Protein AF-A0A955UHA0-F1 (afdb_monomer_lite)

Secondary structure (DSSP, 8-state):
--PPPP-----S---SS-SPPHHHHHHHHHHHHTT--EEEEEETTT--EEEEEHHHHHHT-STT-SS-HHHHHHHHHHHHH---EEEEETTEEEEEEEEPPPPEEEEES--HHHHHHHHHHHHTT-EEEEE-S-TTT--TTTSTTSEEE-S-HHHHHHHH---TTEEEEE----HHHHHHHHHHHHHTT---

Foldseek 3Di:
DDDDDPDDDDDPDPPPPPDCPPVNVVVLVVCQVVQWKKKWKAWPVPRDIDIATPVCLVVVHGVLPPPDVQSSVQQVCCRLVVDWDWDDDPNIIMIIHIDGYAFAEEEFALDLVVLVVLVVCVVVRHQYEYEYLPVVSFDCVSRPPHHYDNDQLLVVCVVVPDASRYDYHYDNPDCSRRVSNVVSCVVYNYPD

Sequence (192 aa):
MVRRPGLRWRGADLRGAGRVKRASLEALLAARDERATCIRLVWLADGRERLVTSAEALAGTGAATDSDPRLVAAVEEAIVSGRGQLVELDGDAIFVHPFAPRPRLVIVGAVHIAQHLAVLARDLGYGVTVVDPRQGFLTKARFPGTNLDHAWPEEALARHGLDARCAVVTLSHDPKIDEPALVAALRAPCFY

Structure (mmCIF, N/CA/C/O backbone):
data_AF-A0A955UHA0-F1
#
_entry.id   AF-A0A955UHA0-F1
#
loop_
_atom_site.group_PDB
_atom_site.id
_atom_site.type_symbol
_atom_site.label_atom_id
_atom_site.label_alt_id
_atom_site.label_comp_id
_atom_site.label_asym_id
_atom_site.label_entity_id
_atom_site.label_seq_id
_atom_site.pdbx_PDB_ins_code
_atom_site.Cartn_x
_atom_site.Cartn_y
_atom_site.Cartn_z
_atom_site.occupancy
_atom_site.B_iso_or_equiv
_atom_site.auth_seq_id
_atom_site.auth_comp_id
_atom_site.auth_asym_id
_atom_site.auth_atom_id
_atom_site.pdbx_PDB_model_num
ATOM 1 N N . MET A 1 1 ? -15.388 -20.940 -15.367 1.00 39.84 1 MET A N 1
ATOM 2 C CA . MET A 1 1 ? -16.033 -19.902 -14.530 1.00 39.84 1 MET A CA 1
ATOM 3 C C . MET A 1 1 ? -16.629 -20.584 -13.301 1.00 39.84 1 MET A C 1
ATOM 5 O O . MET A 1 1 ? -17.754 -21.057 -13.350 1.00 39.84 1 MET A O 1
ATOM 9 N N . VAL A 1 2 ? -15.839 -20.758 -12.237 1.00 36.22 2 VAL A N 1
ATOM 10 C CA . VAL A 1 2 ? -16.258 -21.513 -11.041 1.00 36.22 2 VAL A CA 1
ATOM 11 C C . VAL A 1 2 ? -16.865 -20.530 -10.040 1.00 36.22 2 VAL A C 1
ATOM 13 O O . VAL A 1 2 ? -16.162 -19.678 -9.498 1.00 36.22 2 VAL A O 1
ATOM 16 N N . ARG A 1 3 ? -18.187 -20.597 -9.836 1.00 33.28 3 ARG A N 1
ATOM 17 C CA . ARG A 1 3 ? -18.880 -19.837 -8.785 1.00 33.28 3 ARG A CA 1
ATOM 18 C C . ARG A 1 3 ? -18.376 -20.316 -7.421 1.00 33.28 3 ARG A C 1
ATOM 20 O O . ARG A 1 3 ? -18.498 -21.496 -7.108 1.00 33.28 3 ARG A O 1
ATOM 27 N N . ARG A 1 4 ? -17.832 -19.405 -6.607 1.00 34.91 4 ARG A N 1
ATOM 28 C CA . ARG A 1 4 ? -17.528 -19.679 -5.193 1.00 34.91 4 ARG A CA 1
ATOM 29 C C . ARG A 1 4 ? -18.830 -20.051 -4.461 1.00 34.91 4 ARG A C 1
ATOM 31 O O . ARG A 1 4 ? -19.847 -19.400 -4.722 1.00 34.91 4 ARG A O 1
ATOM 38 N N . PRO A 1 5 ? -18.838 -21.055 -3.566 1.00 35.78 5 PRO A N 1
ATOM 39 C CA . PRO A 1 5 ? -20.028 -21.384 -2.794 1.00 35.78 5 PRO A CA 1
ATOM 40 C C . PRO A 1 5 ? -20.382 -20.186 -1.911 1.00 35.78 5 PRO A C 1
ATOM 42 O O . PRO A 1 5 ? -19.537 -19.685 -1.170 1.00 35.78 5 PRO A O 1
ATOM 45 N N . GLY A 1 6 ? -21.618 -19.700 -2.020 1.00 38.16 6 GLY A N 1
ATOM 46 C CA . GLY A 1 6 ? -22.121 -18.655 -1.136 1.00 38.16 6 GLY A CA 1
ATOM 47 C C . GLY A 1 6 ? -22.067 -19.135 0.311 1.00 38.16 6 GLY A C 1
ATOM 48 O O . GLY A 1 6 ? -22.488 -20.255 0.604 1.00 38.16 6 GLY A O 1
ATOM 49 N N . LEU A 1 7 ? -21.542 -18.290 1.197 1.00 36.72 7 LEU A N 1
ATOM 50 C CA . LEU A 1 7 ? -21.531 -18.517 2.637 1.00 36.72 7 LEU A CA 1
ATOM 51 C C . LEU A 1 7 ? -22.987 -18.730 3.098 1.00 36.72 7 LEU A C 1
ATOM 53 O O . LEU A 1 7 ? -23.770 -17.785 3.170 1.00 36.72 7 LEU A O 1
ATOM 57 N N . ARG A 1 8 ? -23.396 -19.982 3.332 1.00 38.12 8 ARG A N 1
ATOM 58 C CA . ARG A 1 8 ? -24.732 -20.306 3.852 1.00 38.12 8 ARG A CA 1
ATOM 59 C C . ARG A 1 8 ? -24.673 -20.289 5.371 1.00 38.12 8 ARG A C 1
ATOM 61 O O . ARG A 1 8 ? -24.296 -21.275 5.994 1.00 38.12 8 ARG A O 1
ATOM 68 N N . TRP A 1 9 ? -25.054 -19.155 5.943 1.00 47.78 9 TRP A N 1
ATOM 69 C CA . TRP A 1 9 ? -25.232 -18.993 7.381 1.00 47.78 9 TRP A CA 1
ATOM 70 C C . TRP A 1 9 ? -26.516 -19.712 7.824 1.00 47.78 9 TRP A C 1
ATOM 72 O O . TRP A 1 9 ? -27.582 -19.487 7.248 1.00 47.78 9 TRP A O 1
ATOM 82 N N . ARG A 1 10 ? -26.422 -20.605 8.815 1.00 41.34 10 ARG A N 1
ATOM 83 C CA . ARG A 1 10 ? -27.572 -21.275 9.443 1.00 41.34 10 ARG A CA 1
ATOM 84 C C . ARG A 1 10 ? -27.597 -20.915 10.925 1.00 41.34 10 ARG A C 1
ATOM 86 O O . ARG A 1 10 ? -26.995 -21.599 11.739 1.00 41.34 10 ARG A O 1
ATOM 93 N N . GLY A 1 11 ? -28.299 -19.839 11.246 1.00 33.91 11 GLY A N 1
ATOM 94 C CA . GLY A 1 11 ? -28.675 -19.478 12.606 1.00 33.91 11 GLY A CA 1
ATOM 95 C C . GLY A 1 11 ? -29.961 -18.671 12.537 1.00 33.91 11 GLY A C 1
ATOM 96 O O . GLY A 1 11 ? -30.028 -17.686 11.802 1.00 33.91 11 GLY A O 1
ATOM 97 N N . ALA A 1 12 ? -30.995 -19.142 13.227 1.00 40.25 12 ALA A N 1
ATOM 98 C CA . ALA A 1 12 ? -32.167 -18.336 13.512 1.00 40.25 12 ALA A CA 1
ATOM 99 C C . ALA A 1 12 ? -31.780 -17.347 14.627 1.00 40.25 12 ALA A C 1
ATOM 101 O O . ALA A 1 12 ? -31.058 -17.717 15.546 1.00 40.25 12 ALA A O 1
ATOM 102 N N . ASP A 1 13 ? -32.249 -16.106 14.514 1.00 40.28 13 ASP A N 1
ATOM 103 C CA . ASP A 1 13 ? -32.363 -15.152 15.631 1.00 40.28 13 ASP A CA 1
ATOM 104 C C . ASP A 1 13 ? -31.212 -14.163 15.900 1.00 40.28 13 ASP A C 1
ATOM 106 O O . ASP A 1 13 ? -30.943 -13.791 17.036 1.00 40.28 13 ASP A O 1
ATOM 110 N N . LEU A 1 14 ? -30.661 -13.555 14.841 1.00 45.78 14 LEU A N 1
ATOM 111 C CA . LEU A 1 14 ? -30.087 -12.197 14.924 1.00 45.78 14 LEU A CA 1
ATOM 112 C C . LEU A 1 14 ? -31.065 -11.133 14.400 1.00 45.78 14 LEU A C 1
ATOM 114 O O . LEU A 1 14 ? -30.752 -10.357 13.499 1.00 45.78 14 LEU A O 1
ATOM 118 N N . ARG A 1 15 ? -32.270 -11.057 14.978 1.00 40.44 15 ARG A N 1
ATOM 119 C CA . ARG A 1 15 ? -33.115 -9.848 14.868 1.00 40.44 15 ARG A CA 1
ATOM 120 C C . ARG A 1 15 ? -32.817 -8.854 15.997 1.00 40.44 15 ARG A C 1
ATOM 122 O O . ARG A 1 15 ? -33.727 -8.234 16.527 1.00 40.44 15 ARG A O 1
ATOM 129 N N . GLY A 1 16 ? -31.550 -8.697 16.366 1.00 39.28 16 GLY A N 1
ATOM 130 C CA . GLY A 1 16 ? -31.088 -7.594 17.207 1.00 39.28 16 GLY A CA 1
ATOM 131 C C . GLY A 1 16 ? -30.257 -6.651 16.352 1.00 39.28 16 GLY A C 1
ATOM 132 O O . GLY A 1 16 ? -29.225 -7.087 15.868 1.00 39.28 16 GLY A O 1
ATOM 133 N N . ALA A 1 17 ? -30.733 -5.422 16.112 1.00 42.88 17 ALA A N 1
ATOM 134 C CA . ALA A 1 17 ? -29.973 -4.209 15.740 1.00 42.88 17 ALA A CA 1
ATOM 135 C C . ALA A 1 17 ? -28.819 -4.293 14.693 1.00 42.88 17 ALA A C 1
ATOM 137 O O . ALA A 1 17 ? -28.065 -3.339 14.532 1.00 42.88 17 ALA A O 1
ATOM 138 N N . GLY A 1 18 ? -28.680 -5.390 13.946 1.00 44.56 18 GLY A N 1
ATOM 139 C CA . GLY A 1 18 ? -27.450 -5.799 13.259 1.00 44.56 18 GLY A CA 1
ATOM 140 C C . GLY A 1 18 ? -27.415 -5.514 11.761 1.00 44.56 18 GLY A C 1
ATOM 141 O O . GLY A 1 18 ? -26.880 -6.311 10.992 1.00 44.56 18 GLY A O 1
ATOM 142 N N . ARG A 1 19 ? -27.994 -4.397 11.311 1.00 53.25 19 ARG A N 1
ATOM 143 C CA . ARG A 1 19 ? -27.617 -3.826 10.009 1.00 53.25 19 ARG A CA 1
ATOM 144 C C . ARG A 1 19 ? -26.537 -2.793 10.269 1.00 53.25 19 ARG A C 1
ATOM 146 O O . ARG A 1 19 ? -26.755 -1.902 11.083 1.00 53.25 19 ARG A O 1
ATOM 153 N N . VAL A 1 20 ? -25.419 -2.876 9.540 1.00 59.16 20 VAL A N 1
ATOM 154 C CA . VA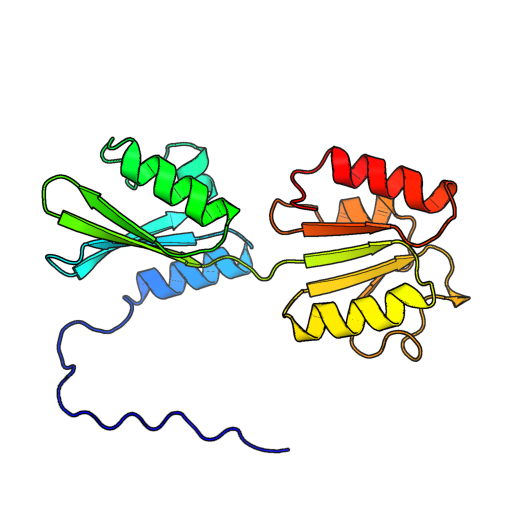L A 1 20 ? -24.520 -1.722 9.390 1.00 59.16 20 VAL A CA 1
ATOM 155 C C . VAL A 1 20 ? -25.413 -0.540 9.040 1.00 59.16 20 VAL A C 1
ATOM 157 O O . VAL A 1 20 ? -26.177 -0.614 8.068 1.00 59.16 20 VAL A O 1
ATOM 160 N N . LYS A 1 21 ? -25.406 0.494 9.888 1.00 74.38 21 LYS A N 1
ATOM 161 C CA . LYS A 1 21 ? -26.264 1.660 9.684 1.00 74.38 21 LYS A CA 1
ATOM 162 C C . LYS A 1 21 ? -25.958 2.190 8.288 1.00 74.38 21 LYS A C 1
ATOM 164 O O . LYS A 1 21 ? -24.795 2.282 7.904 1.00 74.38 21 LYS A O 1
ATOM 169 N N . ARG A 1 22 ? -26.993 2.498 7.505 1.00 78.62 22 ARG A N 1
ATOM 170 C CA . ARG A 1 22 ? -26.828 2.938 6.110 1.00 78.62 22 ARG A CA 1
ATOM 171 C C . ARG A 1 22 ? -25.820 4.089 5.998 1.00 78.62 22 ARG A C 1
ATOM 173 O O . ARG A 1 22 ? -24.933 4.016 5.160 1.00 78.62 22 ARG A O 1
ATOM 180 N N . ALA A 1 23 ? -25.908 5.054 6.913 1.00 78.69 23 ALA A N 1
ATOM 181 C CA . ALA A 1 23 ? -24.963 6.162 7.022 1.00 78.69 23 ALA A CA 1
ATOM 182 C C . ALA A 1 23 ? -23.510 5.693 7.223 1.00 78.69 23 ALA A C 1
ATOM 184 O O . ALA A 1 23 ? -22.605 6.199 6.568 1.00 78.69 23 ALA A O 1
ATOM 185 N N . SER A 1 24 ? -23.282 4.683 8.070 1.00 80.56 24 SER A N 1
ATOM 186 C CA . SER A 1 24 ? -21.948 4.121 8.294 1.00 80.56 24 SER A CA 1
ATOM 187 C C . SER A 1 24 ? -21.399 3.447 7.037 1.00 80.56 24 SER A C 1
ATOM 189 O O . SER A 1 24 ? -20.236 3.627 6.694 1.00 80.56 24 SER A O 1
ATOM 191 N N . LEU A 1 25 ? -22.231 2.693 6.314 1.00 84.75 25 LEU A N 1
ATOM 192 C CA . LEU A 1 25 ? -21.826 2.090 5.042 1.00 84.75 25 LEU A CA 1
ATOM 193 C C . LEU A 1 25 ? -21.495 3.158 3.989 1.00 84.75 25 LEU A C 1
ATOM 195 O O . LEU A 1 25 ? -20.479 3.040 3.313 1.00 84.75 25 LEU A O 1
ATOM 199 N N . GLU A 1 26 ? -22.333 4.184 3.849 1.00 86.50 26 GLU A N 1
ATOM 200 C CA . GLU A 1 26 ? -22.121 5.281 2.897 1.00 86.50 26 GLU A CA 1
ATOM 201 C C . GLU A 1 26 ? -20.814 6.032 3.192 1.00 86.50 26 GLU A C 1
ATOM 203 O O . GLU A 1 26 ? -20.020 6.244 2.278 1.00 86.50 26 GLU A O 1
ATOM 208 N N . ALA A 1 27 ? -20.524 6.320 4.464 1.00 83.56 27 ALA A N 1
ATOM 209 C CA . ALA A 1 27 ? -19.264 6.938 4.878 1.00 83.56 27 ALA A CA 1
ATOM 210 C C . ALA A 1 27 ? -18.038 6.046 4.603 1.00 83.56 27 ALA A C 1
ATOM 212 O O . ALA A 1 27 ? -17.017 6.530 4.120 1.00 83.56 27 ALA A O 1
ATOM 213 N N . LEU A 1 28 ? -18.135 4.733 4.842 1.00 86.50 28 LEU A N 1
ATOM 214 C CA . LEU A 1 28 ? -17.055 3.790 4.520 1.00 86.50 28 LEU A CA 1
ATOM 215 C C . LEU A 1 28 ? -16.800 3.682 3.011 1.00 86.50 28 LEU A C 1
ATOM 217 O O . LEU A 1 28 ? -15.656 3.525 2.587 1.00 86.50 28 LEU A O 1
ATOM 221 N N . LEU A 1 29 ? -17.856 3.752 2.196 1.00 88.56 29 LEU A N 1
ATOM 222 C CA . LEU A 1 29 ? -17.733 3.767 0.739 1.00 88.56 29 LEU A CA 1
ATOM 223 C C . LEU A 1 29 ? -17.091 5.070 0.250 1.00 88.56 29 LEU A C 1
ATOM 225 O O . LEU A 1 29 ? -16.185 4.999 -0.575 1.00 88.56 29 LEU A O 1
ATOM 229 N N . ALA A 1 30 ? -17.487 6.220 0.803 1.00 87.75 30 ALA A N 1
ATOM 230 C CA . ALA A 1 30 ? -16.866 7.509 0.497 1.00 87.75 30 ALA A CA 1
ATOM 231 C C . ALA A 1 30 ? -15.372 7.518 0.865 1.00 87.75 30 ALA A C 1
ATOM 233 O O . ALA A 1 30 ? -14.532 7.800 0.014 1.00 87.75 30 ALA A O 1
ATOM 234 N N . ALA A 1 31 ? -15.020 7.077 2.079 1.00 87.06 31 ALA A N 1
ATOM 235 C CA . ALA A 1 31 ? -13.626 6.977 2.513 1.00 87.06 31 ALA A CA 1
ATOM 236 C C . ALA A 1 31 ? -12.802 6.036 1.619 1.00 87.06 31 ALA A C 1
ATOM 238 O O . ALA A 1 31 ? -11.661 6.335 1.275 1.00 87.06 31 ALA A O 1
ATOM 239 N N . ARG A 1 32 ? -13.382 4.909 1.181 1.00 86.62 32 ARG A N 1
ATOM 240 C CA . ARG A 1 32 ? -12.733 4.005 0.220 1.00 86.62 32 ARG A CA 1
ATOM 241 C C . ARG A 1 32 ? -12.438 4.710 -1.103 1.00 86.62 32 ARG A C 1
ATOM 243 O O . ARG A 1 32 ? -11.350 4.515 -1.646 1.00 86.62 32 ARG A O 1
ATOM 250 N N . ASP A 1 33 ? -13.399 5.466 -1.624 1.00 87.31 33 ASP A N 1
ATOM 251 C CA . ASP A 1 33 ? -13.289 6.140 -2.920 1.00 87.31 33 ASP A CA 1
ATOM 252 C C . ASP A 1 33 ? -12.268 7.290 -2.863 1.00 87.31 33 ASP A C 1
ATOM 254 O O . ASP A 1 33 ? -11.482 7.461 -3.793 1.00 87.31 33 ASP A O 1
ATOM 258 N N . GLU A 1 34 ? -12.177 7.975 -1.722 1.00 87.06 34 GLU A N 1
ATOM 259 C CA . GLU A 1 34 ? -11.150 8.984 -1.417 1.00 87.06 34 GLU A CA 1
ATOM 260 C C . GLU A 1 34 ? -9.798 8.384 -0.998 1.00 87.06 34 GLU A C 1
ATOM 262 O O . GLU A 1 34 ? -8.829 9.106 -0.778 1.00 87.06 34 GLU A O 1
ATOM 267 N N . ARG A 1 35 ? -9.708 7.052 -0.884 1.00 86.62 35 ARG A N 1
ATOM 268 C CA . ARG A 1 35 ? -8.547 6.330 -0.338 1.00 86.62 35 ARG A CA 1
ATOM 269 C C . ARG A 1 35 ? -8.132 6.800 1.065 1.00 86.62 35 ARG A C 1
ATOM 271 O O . ARG A 1 35 ? -6.967 6.678 1.439 1.00 86.62 35 ARG A O 1
ATOM 278 N N . ALA A 1 36 ? -9.082 7.266 1.862 1.00 87.12 36 ALA A N 1
ATOM 279 C CA . ALA A 1 36 ? -8.891 7.556 3.271 1.00 87.12 36 ALA A CA 1
ATOM 280 C C . ALA A 1 36 ? -9.084 6.287 4.115 1.00 87.12 36 ALA A C 1
ATOM 282 O O . ALA A 1 36 ? -9.938 5.443 3.829 1.00 87.12 36 ALA A O 1
ATOM 283 N N . THR A 1 37 ? -8.300 6.147 5.184 1.00 89.75 37 THR A N 1
ATOM 284 C CA . THR A 1 37 ? -8.585 5.130 6.201 1.00 89.75 37 THR A CA 1
ATOM 285 C C . THR A 1 37 ? -9.745 5.626 7.058 1.00 89.75 37 THR A C 1
ATOM 287 O O . THR A 1 37 ? -9.731 6.761 7.526 1.00 89.75 37 THR A O 1
ATOM 290 N N . CYS A 1 38 ? -10.748 4.782 7.285 1.00 91.75 38 CYS A N 1
ATOM 291 C CA . CYS A 1 38 ? -11.852 5.075 8.191 1.00 91.75 38 CYS A CA 1
ATOM 292 C C . CYS A 1 38 ? -11.862 4.064 9.335 1.00 91.75 38 CYS A C 1
ATOM 294 O O . CYS A 1 38 ? -11.845 2.858 9.113 1.00 91.75 38 CYS A O 1
ATOM 296 N N . ILE A 1 39 ? -11.880 4.547 10.565 1.00 91.94 39 ILE A N 1
ATOM 297 C CA . ILE A 1 39 ? -11.925 3.753 11.781 1.00 91.94 39 ILE A CA 1
ATOM 298 C C . ILE A 1 39 ? -13.361 3.715 12.276 1.00 91.94 39 ILE A C 1
ATOM 300 O O . ILE A 1 39 ? -14.000 4.749 12.459 1.00 91.94 39 ILE A O 1
ATOM 304 N N . ARG A 1 40 ? -13.866 2.512 12.528 1.00 92.19 40 ARG A N 1
ATOM 305 C CA . ARG A 1 40 ? -15.136 2.305 13.213 1.00 92.19 40 ARG A CA 1
ATOM 306 C C . ARG A 1 40 ? -14.870 1.913 14.653 1.00 92.19 40 ARG A C 1
ATOM 308 O O . ARG A 1 40 ? -14.350 0.832 14.909 1.00 92.19 40 ARG A O 1
ATOM 315 N N . LEU A 1 41 ? -15.250 2.790 15.566 1.00 91.50 41 LEU A N 1
ATOM 316 C CA . LEU A 1 41 ? -15.266 2.548 17.000 1.00 91.50 41 LEU A CA 1
ATOM 317 C C . LEU A 1 41 ? -16.601 1.911 17.369 1.00 91.50 41 LEU A C 1
ATOM 319 O O . LEU A 1 41 ? -17.647 2.415 16.958 1.00 91.50 41 LEU A O 1
ATOM 323 N N . VAL A 1 42 ? -16.572 0.815 18.122 1.00 91.62 42 VAL A N 1
ATOM 324 C CA . VAL A 1 42 ? -17.771 0.111 18.593 1.00 91.62 42 VAL A CA 1
ATOM 325 C C . VAL A 1 42 ? -17.647 -0.120 20.089 1.00 91.62 42 VAL A C 1
ATOM 327 O O . VAL A 1 42 ? -16.772 -0.873 20.506 1.00 91.62 42 VAL A O 1
ATOM 330 N N . TRP A 1 43 ? -18.525 0.479 20.890 1.00 90.88 43 TRP A N 1
ATOM 331 C CA . TRP A 1 43 ? -18.589 0.166 22.314 1.00 90.88 43 TRP A CA 1
ATOM 332 C C . TRP A 1 43 ? -19.387 -1.115 22.481 1.00 90.88 43 TRP A C 1
ATOM 334 O O . TRP A 1 43 ? -20.511 -1.238 21.990 1.00 90.88 43 TRP A O 1
ATOM 344 N N . LEU A 1 44 ? -18.792 -2.091 23.151 1.00 91.38 44 LEU A N 1
ATOM 345 C CA . LEU A 1 44 ? -19.367 -3.424 23.264 1.00 91.38 44 LEU A CA 1
ATOM 346 C C . LEU A 1 44 ? -20.497 -3.494 24.298 1.00 91.38 44 LEU A C 1
ATOM 348 O O . LEU A 1 44 ? -21.325 -4.395 24.207 1.00 91.38 44 LEU A O 1
ATOM 352 N N . ALA A 1 45 ? -20.559 -2.538 25.230 1.00 89.38 45 ALA A N 1
ATOM 353 C CA . ALA A 1 45 ? -21.583 -2.482 26.272 1.00 89.38 45 ALA A CA 1
ATOM 354 C C . ALA A 1 45 ? -23.002 -2.266 25.710 1.00 89.38 45 ALA A C 1
ATOM 356 O O . ALA A 1 45 ? -23.947 -2.922 26.144 1.00 89.38 45 ALA A O 1
ATOM 357 N N . ASP A 1 46 ? -23.156 -1.369 24.732 1.00 87.69 46 ASP A N 1
ATOM 358 C CA . ASP A 1 46 ? -24.455 -0.955 24.181 1.00 87.69 46 ASP A CA 1
ATOM 359 C C . ASP A 1 46 ? -24.540 -1.050 22.645 1.00 87.69 46 ASP A C 1
ATOM 361 O O . ASP A 1 46 ? -25.595 -0.811 22.051 1.00 87.69 46 ASP A O 1
ATOM 365 N N . GLY A 1 47 ? -23.438 -1.406 21.978 1.00 85.44 47 GLY A N 1
ATOM 366 C CA . GLY A 1 47 ? -23.355 -1.493 20.524 1.00 85.44 47 GLY A CA 1
ATOM 367 C C . GLY A 1 47 ? -23.371 -0.137 19.815 1.00 85.44 47 GLY A C 1
ATOM 368 O O . GLY A 1 47 ? -23.563 -0.104 18.591 1.00 85.44 47 GLY A O 1
ATOM 369 N N . ARG A 1 48 ? -23.188 0.990 20.526 1.00 87.56 48 ARG A N 1
ATOM 370 C CA . ARG A 1 48 ? -23.038 2.297 19.868 1.00 87.56 48 ARG A CA 1
ATOM 371 C C . ARG A 1 48 ? -21.781 2.277 19.002 1.00 87.56 48 ARG A C 1
ATOM 373 O O . ARG A 1 48 ? -20.767 1.671 19.347 1.00 87.56 48 ARG A O 1
ATOM 380 N N . GLU A 1 49 ? -21.854 2.949 17.858 1.00 88.31 49 GLU A N 1
ATOM 381 C CA . GLU A 1 49 ? -20.731 3.046 16.931 1.00 88.31 49 GLU A CA 1
ATOM 382 C C . GLU A 1 49 ? -20.482 4.488 16.512 1.00 88.31 49 GLU A C 1
ATOM 384 O O . GLU A 1 49 ? -21.419 5.285 16.400 1.00 88.31 49 GLU A O 1
ATOM 389 N N . ARG A 1 50 ? -19.213 4.790 16.247 1.00 86.81 50 ARG A N 1
ATOM 390 C CA . ARG A 1 50 ? -18.747 6.063 15.700 1.00 86.81 50 ARG A CA 1
ATOM 391 C C . ARG A 1 50 ? -17.730 5.794 14.599 1.00 86.81 50 ARG A C 1
ATOM 393 O O . ARG A 1 50 ? -16.917 4.880 14.711 1.00 86.81 50 ARG A O 1
ATOM 400 N N . LEU A 1 51 ? -17.791 6.589 13.538 1.00 88.69 51 LEU A N 1
ATOM 401 C CA . LEU A 1 51 ? -16.786 6.593 12.483 1.00 88.69 51 LEU A CA 1
ATOM 402 C C . LEU A 1 51 ? -15.834 7.767 12.676 1.00 88.69 51 LEU A C 1
ATOM 404 O O . LEU A 1 51 ? -16.252 8.833 13.125 1.00 88.69 51 LEU A O 1
ATOM 408 N N . VAL A 1 52 ? -14.569 7.531 12.350 1.00 87.50 52 VAL A N 1
ATOM 409 C CA . VAL A 1 52 ? -13.474 8.492 12.455 1.00 87.50 52 VAL A CA 1
ATOM 410 C C . VAL A 1 52 ? -12.593 8.299 11.232 1.00 87.50 52 VAL A C 1
ATOM 412 O O . VAL A 1 52 ? -12.039 7.222 11.028 1.00 87.50 52 VAL A O 1
ATOM 415 N N . THR A 1 53 ? -12.472 9.299 10.377 1.00 86.25 53 THR A N 1
ATOM 416 C CA . THR A 1 53 ? -11.521 9.251 9.262 1.00 86.25 53 THR A CA 1
ATOM 417 C C . THR A 1 53 ? -10.096 9.490 9.758 1.00 86.25 53 THR A C 1
ATOM 419 O O . THR A 1 53 ? -9.872 10.090 10.807 1.00 86.25 53 THR A O 1
ATOM 422 N N . SER A 1 54 ? -9.098 9.048 8.996 1.00 82.25 54 SER A N 1
ATOM 423 C CA . SER A 1 54 ? -7.698 9.342 9.308 1.00 82.25 54 SER A CA 1
ATOM 424 C C . SER A 1 54 ? -7.412 10.843 9.303 1.00 82.25 54 SER A C 1
ATOM 426 O O . SER A 1 54 ? -6.604 11.297 10.099 1.00 82.25 54 SER A O 1
ATOM 428 N N . ALA A 1 55 ? -8.089 11.619 8.450 1.00 80.69 55 ALA A N 1
ATOM 429 C CA . ALA A 1 55 ? -7.965 13.076 8.439 1.00 80.69 55 ALA A CA 1
ATOM 430 C C . ALA A 1 55 ? -8.489 13.697 9.743 1.00 80.69 55 ALA A C 1
ATOM 432 O O . ALA A 1 55 ? -7.801 14.509 10.352 1.00 80.69 55 ALA A O 1
ATOM 433 N N . GLU A 1 56 ? -9.666 13.263 10.197 1.00 81.62 56 GLU A N 1
ATOM 434 C CA . GLU A 1 56 ? -10.262 13.680 11.470 1.00 81.62 56 GLU A CA 1
ATOM 435 C C . GLU A 1 56 ? -9.373 13.321 12.667 1.00 81.62 56 GLU A C 1
ATOM 437 O O . GLU A 1 56 ? -9.056 14.182 13.488 1.00 81.62 56 GLU A O 1
ATOM 442 N N . ALA A 1 57 ? -8.907 12.07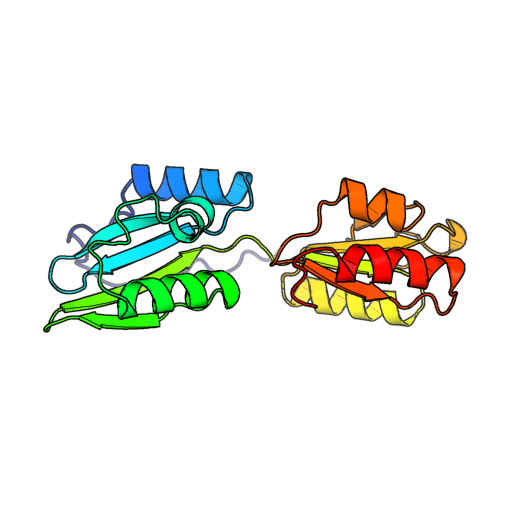0 12.730 1.00 78.12 57 ALA A N 1
ATOM 443 C CA . ALA A 1 57 ? -8.027 11.605 13.798 1.00 78.12 57 ALA A CA 1
ATOM 444 C C . ALA A 1 57 ? -6.723 12.418 13.868 1.00 78.12 57 ALA A C 1
ATOM 446 O O . ALA A 1 57 ? -6.359 12.892 14.940 1.00 78.12 57 ALA A O 1
ATOM 447 N N . LEU A 1 58 ? -6.057 12.633 12.727 1.00 73.12 58 LEU A N 1
ATOM 448 C CA . LEU A 1 58 ? -4.784 13.364 12.656 1.00 73.12 58 LEU A CA 1
ATOM 449 C C . LEU A 1 58 ? -4.936 14.870 12.905 1.00 73.12 58 LEU A C 1
ATOM 451 O O . LEU A 1 58 ? -4.016 15.503 13.414 1.00 73.12 58 LEU A O 1
ATOM 455 N N . ALA A 1 59 ? -6.081 15.455 12.553 1.00 74.75 59 ALA A N 1
ATOM 456 C CA . ALA A 1 59 ? -6.384 16.849 12.857 1.00 74.75 59 ALA A CA 1
ATOM 457 C C . ALA A 1 59 ? -6.828 17.055 14.317 1.00 74.75 59 ALA A C 1
ATOM 459 O O . ALA A 1 59 ? -7.021 18.193 14.743 1.00 74.75 59 ALA A O 1
ATOM 460 N N . GLY A 1 60 ? -7.037 15.974 15.081 1.00 67.38 60 GLY A N 1
ATOM 461 C CA . GLY A 1 60 ? -7.674 16.030 16.398 1.00 67.38 60 GLY A CA 1
ATOM 462 C C . GLY A 1 60 ? -9.121 16.534 16.336 1.00 67.38 60 GLY A C 1
ATOM 463 O O . GLY A 1 60 ? -9.688 16.931 17.353 1.00 67.38 60 GLY A O 1
ATOM 464 N N . THR A 1 61 ? -9.720 16.547 15.143 1.00 58.47 61 THR A N 1
ATOM 465 C CA . THR A 1 61 ? -11.070 17.044 14.886 1.00 58.47 61 THR A CA 1
ATOM 466 C C . THR A 1 61 ? -11.973 15.864 14.605 1.00 58.47 61 THR A C 1
ATOM 468 O O . THR A 1 61 ? -11.784 15.165 13.625 1.00 58.47 61 THR A O 1
ATOM 471 N N . GLY A 1 62 ? -12.983 15.649 15.430 1.00 55.75 62 GLY A N 1
ATOM 472 C CA . GLY A 1 62 ? -13.853 14.489 15.305 1.00 55.75 62 GLY A CA 1
ATOM 473 C C . GLY A 1 62 ? -13.924 13.805 16.649 1.00 55.75 62 GLY A C 1
ATOM 474 O O . GLY A 1 62 ? -12.917 13.548 17.294 1.00 55.75 62 GLY A O 1
ATOM 475 N N . ALA A 1 63 ? -15.135 13.530 17.104 1.00 52.28 63 ALA A N 1
ATOM 476 C CA . ALA A 1 63 ? -15.397 13.120 18.476 1.00 52.28 63 ALA A CA 1
ATOM 477 C C . ALA A 1 63 ? -14.965 11.663 18.799 1.00 52.28 63 ALA A C 1
ATOM 479 O O . ALA A 1 63 ? -15.538 11.004 19.662 1.00 52.28 63 ALA A O 1
ATOM 480 N N . ALA A 1 64 ? -13.956 11.138 18.093 1.00 49.28 64 ALA A N 1
ATOM 481 C CA . ALA A 1 64 ? -13.118 10.025 18.549 1.00 49.28 64 ALA A CA 1
ATOM 482 C C . ALA A 1 64 ? -12.413 10.358 19.872 1.00 49.28 64 ALA A C 1
ATOM 484 O O . ALA A 1 64 ? -12.118 9.477 20.670 1.00 49.28 64 ALA A O 1
ATOM 485 N N . THR A 1 65 ? -12.176 11.648 20.089 1.00 51.72 65 THR A N 1
ATOM 486 C CA . THR A 1 65 ? -11.547 12.248 21.255 1.00 51.72 65 THR A CA 1
ATOM 487 C C . THR A 1 65 ? -12.596 12.811 22.214 1.00 51.72 65 THR A C 1
ATOM 489 O O . THR A 1 65 ? -12.618 14.006 22.490 1.00 51.72 65 THR A O 1
ATOM 492 N N . ASP A 1 66 ? -13.406 11.949 22.829 1.00 55.78 66 ASP A N 1
ATOM 493 C CA . ASP A 1 66 ? -13.668 12.164 24.263 1.00 55.78 66 ASP A CA 1
ATOM 494 C C . ASP A 1 66 ? -12.356 11.806 24.992 1.00 55.78 66 ASP A C 1
ATOM 496 O O . ASP A 1 66 ? -12.198 10.711 25.510 1.00 55.78 66 ASP A O 1
ATOM 500 N N . SER A 1 67 ? -11.370 12.700 24.845 1.00 65.81 67 SER A N 1
ATOM 501 C CA . SER A 1 67 ? -10.067 12.908 25.505 1.00 65.81 67 SER A CA 1
ATOM 502 C C . SER A 1 67 ? -9.209 11.757 26.070 1.00 65.81 67 SER A C 1
ATOM 504 O O . SER A 1 67 ? -8.140 12.074 26.587 1.00 65.81 67 SER A O 1
ATOM 506 N N . ASP A 1 68 ? -9.568 10.471 25.994 1.00 84.06 68 ASP A N 1
ATOM 507 C CA . ASP A 1 68 ? -8.737 9.403 26.565 1.00 84.06 68 ASP A CA 1
ATOM 508 C C . ASP A 1 68 ? -7.511 9.120 25.674 1.00 84.06 68 ASP A C 1
ATOM 510 O O . ASP A 1 68 ? -7.668 8.648 24.538 1.00 84.06 68 ASP A O 1
ATOM 514 N N . PRO A 1 69 ? -6.277 9.352 26.166 1.00 86.50 69 PRO A N 1
ATOM 515 C CA . PRO A 1 69 ? -5.061 9.148 25.380 1.00 86.50 69 PRO A CA 1
ATOM 516 C C . PRO A 1 69 ? -4.886 7.709 24.878 1.00 86.50 69 PRO A C 1
ATOM 518 O O . PRO A 1 69 ? -4.258 7.494 23.842 1.00 86.50 69 PRO A O 1
ATOM 521 N N . ARG A 1 70 ? -5.453 6.716 25.579 1.00 89.69 70 ARG A N 1
ATOM 522 C CA . ARG A 1 70 ? -5.375 5.297 25.197 1.00 89.69 70 ARG A CA 1
ATOM 523 C C . ARG A 1 70 ? -6.183 5.021 23.935 1.00 89.69 70 ARG A C 1
ATOM 525 O O . ARG A 1 70 ? -5.720 4.290 23.063 1.00 89.69 70 ARG A O 1
ATOM 532 N N . LEU A 1 71 ? -7.368 5.624 23.813 1.00 89.19 71 LEU A N 1
ATOM 533 C CA . LEU A 1 71 ? -8.202 5.478 22.620 1.00 89.19 71 LEU A CA 1
ATOM 534 C C . LEU A 1 71 ? -7.576 6.183 21.416 1.00 89.19 71 LEU A C 1
ATOM 536 O O . LEU A 1 71 ? -7.579 5.626 20.321 1.00 89.19 71 LEU A O 1
ATOM 540 N N . VAL A 1 72 ? -7.002 7.372 21.625 1.00 87.81 72 VAL A N 1
ATOM 541 C CA . VAL A 1 72 ? -6.284 8.110 20.573 1.00 87.81 72 VAL A CA 1
ATOM 542 C C . VAL A 1 72 ? -5.115 7.288 20.042 1.00 87.81 72 VAL A C 1
ATOM 544 O O . VAL A 1 72 ? -5.056 7.033 18.842 1.00 87.81 72 VAL A O 1
ATOM 547 N N . ALA A 1 73 ? -4.254 6.788 20.930 1.00 89.44 73 ALA A N 1
ATOM 548 C CA . ALA A 1 73 ? -3.116 5.958 20.542 1.00 89.44 73 ALA A CA 1
ATOM 549 C C . ALA A 1 73 ? -3.555 4.697 19.778 1.00 89.44 73 ALA A C 1
ATOM 551 O O . ALA A 1 73 ? -2.960 4.343 18.761 1.00 89.44 73 ALA A O 1
ATOM 552 N N . ALA A 1 74 ? -4.638 4.048 20.213 1.00 92.00 74 ALA A N 1
ATOM 553 C CA . ALA A 1 74 ? -5.174 2.873 19.534 1.00 92.00 74 ALA A CA 1
ATOM 554 C C . ALA A 1 74 ? -5.737 3.186 18.136 1.00 92.00 74 ALA A C 1
ATOM 556 O O . ALA A 1 74 ? -5.600 2.381 17.210 1.00 92.00 74 ALA A O 1
ATOM 557 N N . VAL A 1 75 ? -6.366 4.352 17.962 1.00 91.31 75 VAL A N 1
ATOM 558 C CA . VAL A 1 75 ? -6.843 4.845 16.662 1.00 91.31 75 VAL A CA 1
ATOM 559 C C . VAL A 1 75 ? -5.666 5.146 15.736 1.00 91.31 75 VAL A C 1
ATOM 561 O O . VAL A 1 75 ? -5.671 4.691 14.592 1.00 91.31 75 VAL A O 1
ATOM 564 N N . GLU A 1 76 ? -4.646 5.856 16.216 1.00 89.12 76 GLU A N 1
ATOM 565 C CA . GLU A 1 76 ? -3.432 6.167 15.450 1.00 89.12 76 GLU A CA 1
ATOM 566 C C . GLU A 1 76 ? -2.700 4.892 15.014 1.00 89.12 76 GLU A C 1
ATOM 568 O O . GLU A 1 76 ? -2.370 4.724 13.836 1.00 89.12 76 GLU A O 1
ATOM 573 N N . GLU A 1 77 ? -2.528 3.933 15.925 1.00 90.00 77 GLU A N 1
ATOM 574 C CA . GLU A 1 77 ? -1.932 2.638 15.598 1.00 90.00 77 GLU A CA 1
ATOM 575 C C . GLU A 1 77 ? -2.786 1.859 14.587 1.00 90.00 77 GLU A C 1
ATOM 577 O O . GLU A 1 77 ? -2.250 1.242 13.660 1.00 90.00 77 GLU A O 1
ATOM 582 N N . ALA A 1 78 ? -4.115 1.887 14.714 1.00 91.81 78 ALA A N 1
ATOM 583 C CA . ALA A 1 78 ? -5.010 1.230 13.763 1.00 91.81 78 ALA A CA 1
ATOM 584 C C . ALA A 1 78 ? -4.949 1.874 12.367 1.00 91.81 78 ALA A C 1
ATOM 586 O O . ALA A 1 78 ? -5.066 1.163 11.366 1.00 91.81 78 ALA A O 1
ATOM 587 N N . ILE A 1 79 ? -4.723 3.191 12.277 1.00 88.50 79 ILE A N 1
ATOM 588 C CA . ILE A 1 79 ? -4.524 3.902 11.004 1.00 88.50 79 ILE A CA 1
ATOM 589 C C . ILE A 1 79 ? -3.243 3.429 10.312 1.00 88.50 79 ILE A C 1
ATOM 591 O O . ILE A 1 79 ? -3.271 3.152 9.111 1.00 88.50 79 ILE A O 1
ATOM 595 N N . VAL A 1 80 ? -2.145 3.313 11.063 1.00 85.50 80 VAL A N 1
ATOM 596 C CA . VAL A 1 80 ? -0.835 2.909 10.529 1.00 85.50 80 VAL A CA 1
ATOM 597 C C . VAL A 1 80 ? -0.807 1.417 10.197 1.00 85.50 80 VAL A C 1
ATOM 599 O O . VAL A 1 80 ? -0.434 1.024 9.093 1.00 85.50 80 VAL A O 1
ATOM 602 N N . SER A 1 81 ? -1.217 0.566 11.138 1.00 87.12 81 SER A N 1
ATOM 603 C CA . SER A 1 81 ? -1.108 -0.891 11.002 1.00 87.12 81 SER A CA 1
ATOM 604 C C . SER A 1 81 ? -2.224 -1.513 10.162 1.00 87.12 81 SER A C 1
ATOM 606 O O . SER A 1 81 ? -2.065 -2.619 9.644 1.00 87.12 81 SER A O 1
ATOM 608 N N . GLY A 1 82 ? -3.377 -0.844 10.058 1.00 89.38 82 GLY A N 1
ATOM 609 C CA . GLY A 1 82 ? -4.587 -1.410 9.464 1.00 89.38 82 GLY A CA 1
ATOM 610 C C . GLY A 1 82 ? -5.161 -2.596 10.247 1.00 89.38 82 GLY A C 1
ATOM 611 O O . GLY A 1 82 ? -5.969 -3.343 9.694 1.00 89.38 82 GLY A O 1
ATOM 612 N N . ARG A 1 83 ? -4.749 -2.805 11.506 1.00 90.88 83 ARG A N 1
ATOM 613 C CA . ARG A 1 83 ? -5.218 -3.906 12.360 1.00 90.88 83 ARG A CA 1
ATOM 614 C C . ARG A 1 83 ? -6.242 -3.415 13.373 1.00 90.88 83 ARG A C 1
ATOM 616 O O . ARG A 1 83 ? -6.098 -2.341 13.946 1.00 90.88 83 ARG A O 1
ATOM 623 N N . GLY A 1 84 ? -7.281 -4.221 13.579 1.00 94.62 84 GLY A N 1
ATOM 624 C CA . GLY A 1 84 ? -8.266 -3.961 14.621 1.00 94.62 84 GLY A CA 1
ATOM 625 C C . GLY A 1 84 ? -7.745 -4.343 16.000 1.00 94.62 84 GLY A C 1
ATOM 626 O O . GLY A 1 84 ? -6.969 -5.291 16.125 1.00 94.62 84 GLY A O 1
ATOM 627 N N . GLN A 1 85 ? -8.196 -3.621 17.022 1.00 95.62 85 GLN A N 1
ATOM 628 C CA . GLN A 1 85 ? -7.805 -3.858 18.410 1.00 95.62 85 GLN A CA 1
ATOM 629 C C . GLN A 1 85 ? -8.938 -3.547 19.390 1.00 95.62 85 GLN A C 1
ATOM 631 O O . GLN A 1 85 ? -9.889 -2.843 19.049 1.00 95.62 85 GLN A O 1
ATOM 636 N N . LEU A 1 86 ? -8.841 -4.101 20.597 1.00 95.75 86 LEU A N 1
ATOM 637 C CA . LEU A 1 86 ? -9.759 -3.831 21.700 1.00 95.75 86 LEU A CA 1
ATOM 638 C C . LEU A 1 86 ? -9.085 -2.886 22.696 1.00 95.75 86 LEU A C 1
ATOM 640 O O . LEU A 1 86 ? -7.939 -3.117 23.074 1.00 95.75 86 LEU A O 1
ATOM 644 N N . VAL A 1 87 ? -9.804 -1.853 23.124 1.00 94.31 87 VAL A N 1
ATOM 645 C CA . VAL A 1 87 ? -9.355 -0.875 24.118 1.00 94.31 87 VAL A CA 1
ATOM 646 C C . VAL A 1 87 ? -10.330 -0.891 25.287 1.00 94.31 87 VAL A C 1
ATOM 648 O O . VAL A 1 87 ? -11.528 -0.716 25.084 1.00 94.31 87 VAL A O 1
ATOM 651 N N . GLU A 1 88 ? -9.818 -1.086 26.497 1.00 93.31 88 GLU A N 1
ATOM 652 C CA . GLU A 1 88 ? -10.598 -1.053 27.738 1.00 93.31 88 GLU A CA 1
ATOM 653 C C . GLU A 1 88 ? -10.462 0.329 28.394 1.00 93.31 88 GLU A C 1
ATOM 655 O O . GLU A 1 88 ? -9.354 0.744 28.752 1.00 93.31 88 GLU A O 1
ATOM 660 N N . LEU A 1 89 ? -11.580 1.039 28.557 1.00 88.94 89 LEU A N 1
ATOM 661 C CA . LEU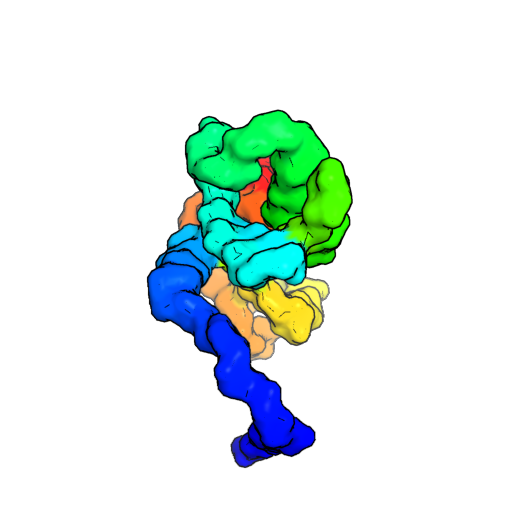 A 1 89 ? -11.668 2.357 29.188 1.00 88.94 89 LEU A CA 1
ATOM 662 C C . LEU A 1 89 ? -12.675 2.302 30.337 1.00 88.94 89 LEU A C 1
ATOM 664 O O . LEU A 1 89 ? -13.864 2.143 30.101 1.00 88.94 89 LEU A O 1
ATOM 668 N N . ASP A 1 90 ? -12.210 2.437 31.577 1.00 85.31 90 ASP A N 1
ATOM 669 C CA . ASP A 1 90 ? -13.056 2.587 32.772 1.00 85.31 90 ASP A CA 1
ATOM 670 C C . ASP A 1 90 ? -14.186 1.539 32.913 1.00 85.31 90 ASP A C 1
ATOM 672 O O . ASP A 1 90 ? -15.250 1.815 33.462 1.00 85.31 90 ASP A O 1
ATOM 676 N N . GLY A 1 91 ? -13.936 0.311 32.442 1.00 84.31 91 GLY A N 1
ATOM 677 C CA . GLY A 1 91 ? -14.890 -0.806 32.464 1.00 84.31 91 GLY A CA 1
ATOM 678 C C . GLY A 1 91 ? -15.714 -0.982 31.182 1.00 84.31 91 GLY A C 1
ATOM 679 O O . GLY A 1 91 ? -16.433 -1.975 31.071 1.00 84.31 91 GLY A O 1
ATOM 680 N N . ASP A 1 92 ? -15.579 -0.074 30.214 1.00 88.31 92 ASP A N 1
ATOM 681 C CA . ASP A 1 92 ? -16.126 -0.194 28.865 1.00 88.31 92 ASP A CA 1
ATOM 682 C C . ASP A 1 92 ? -15.079 -0.734 27.882 1.00 88.31 92 ASP A C 1
ATOM 684 O O . ASP A 1 92 ? -13.976 -0.201 27.752 1.00 88.31 92 ASP A O 1
ATOM 688 N N . ALA A 1 93 ? -15.475 -1.730 27.093 1.00 92.94 93 ALA A N 1
ATOM 689 C CA . ALA A 1 93 ? -14.661 -2.269 26.012 1.00 92.94 93 ALA A CA 1
ATOM 690 C C . ALA A 1 93 ? -15.044 -1.622 24.670 1.00 92.94 93 ALA A C 1
ATOM 692 O O . ALA A 1 93 ? -16.212 -1.643 24.263 1.00 92.94 93 ALA A O 1
ATOM 693 N N . ILE A 1 94 ? -14.061 -1.073 23.954 1.00 94.00 94 ILE A N 1
ATOM 694 C CA . ILE A 1 94 ? -14.225 -0.427 22.647 1.00 94.00 94 ILE A CA 1
ATOM 695 C C . ILE A 1 94 ? -13.417 -1.185 21.602 1.00 94.00 94 ILE A C 1
ATOM 697 O O . ILE A 1 94 ? -12.194 -1.281 21.686 1.00 94.00 94 ILE A O 1
ATOM 701 N N . PHE A 1 95 ? -14.085 -1.689 20.568 1.00 95.12 95 PHE A N 1
ATOM 702 C CA . PHE A 1 95 ? -13.412 -2.274 19.416 1.00 95.12 95 PHE A CA 1
ATOM 703 C C . PHE A 1 95 ? -13.090 -1.198 18.376 1.00 95.12 95 PHE A C 1
ATOM 705 O O . PHE A 1 95 ? -13.986 -0.560 17.818 1.00 95.12 95 PHE A O 1
ATOM 712 N N . VAL A 1 96 ? -11.800 -1.024 18.104 1.00 94.75 96 VAL A N 1
ATOM 713 C CA . VAL A 1 96 ? -11.243 -0.135 17.085 1.00 94.75 96 VAL A CA 1
ATOM 714 C C . VAL A 1 96 ? -11.083 -0.940 15.801 1.00 94.75 96 VAL A C 1
ATOM 716 O O . VAL A 1 96 ? -10.223 -1.813 15.712 1.00 94.75 96 VAL A O 1
ATOM 719 N N . HIS A 1 97 ? -11.923 -0.675 14.801 1.00 94.44 97 HIS A N 1
ATOM 720 C CA . HIS A 1 97 ? -11.964 -1.454 13.565 1.00 94.44 97 HIS A CA 1
ATOM 721 C C . HIS A 1 97 ? -11.592 -0.606 12.337 1.00 94.44 97 HIS A C 1
ATOM 723 O O . HIS A 1 97 ? -12.436 0.151 11.845 1.00 94.44 97 HIS A O 1
ATOM 729 N N . PRO A 1 98 ? -10.359 -0.721 11.813 1.00 93.38 98 PRO A N 1
ATOM 730 C CA . PRO A 1 98 ? -9.928 0.030 10.643 1.00 93.38 98 PRO A CA 1
ATOM 731 C C . PRO A 1 98 ? -10.485 -0.544 9.339 1.00 93.38 98 PRO A C 1
ATOM 733 O O . PRO A 1 98 ? -10.396 -1.736 9.050 1.00 93.38 98 PRO A O 1
ATOM 736 N N . PHE A 1 99 ? -10.980 0.351 8.496 1.00 92.31 99 PHE A N 1
ATOM 737 C CA . PHE A 1 99 ? -11.294 0.129 7.094 1.00 92.31 99 PHE A CA 1
ATOM 738 C C . PHE A 1 99 ? -10.324 0.949 6.263 1.00 92.31 99 PHE A C 1
ATOM 740 O O . PHE A 1 99 ? -10.508 2.140 6.018 1.00 92.31 99 PHE A O 1
ATOM 747 N N . ALA A 1 100 ? -9.249 0.291 5.867 1.00 90.25 100 ALA A N 1
ATOM 748 C CA . ALA A 1 100 ? -8.142 0.928 5.195 1.00 90.25 100 ALA A CA 1
ATOM 749 C C . ALA A 1 100 ? -8.202 0.596 3.686 1.00 90.25 100 ALA A C 1
ATOM 751 O O . ALA A 1 100 ? -8.544 -0.537 3.327 1.00 90.25 100 ALA A O 1
ATOM 752 N N . PRO A 1 101 ? -7.852 1.526 2.773 1.00 89.12 101 PRO A N 1
ATOM 753 C CA . PRO A 1 101 ? -7.833 1.258 1.328 1.00 89.12 101 PRO A CA 1
ATOM 754 C C . PRO A 1 101 ? -6.876 0.115 0.979 1.00 89.12 101 PRO A C 1
ATOM 756 O O . PRO A 1 101 ? -6.072 -0.302 1.801 1.00 89.12 101 PRO A O 1
ATOM 759 N N . ARG A 1 102 ? -6.906 -0.407 -0.248 1.00 90.31 102 ARG A N 1
ATOM 760 C CA . ARG A 1 102 ? -5.899 -1.400 -0.663 1.00 90.31 102 ARG A CA 1
ATOM 761 C C . ARG A 1 102 ? -4.487 -0.782 -0.644 1.00 90.31 102 ARG A C 1
ATOM 763 O O . ARG A 1 102 ? -4.336 0.323 -1.190 1.00 90.31 102 ARG A O 1
ATOM 770 N N . PRO A 1 103 ? -3.477 -1.464 -0.059 1.00 93.69 103 PRO A N 1
ATOM 771 C CA . PRO A 1 103 ? -2.097 -1.004 -0.127 1.00 93.69 103 PRO A CA 1
ATOM 772 C C . PRO A 1 103 ? -1.609 -1.051 -1.576 1.00 93.69 103 PRO A C 1
ATOM 774 O O . PRO A 1 103 ? -2.082 -1.861 -2.380 1.00 93.69 103 PRO A O 1
ATOM 777 N N . ARG A 1 104 ? -0.690 -0.156 -1.925 1.00 95.88 104 ARG A N 1
ATOM 778 C CA . ARG A 1 104 ? -0.119 -0.050 -3.268 1.00 95.88 104 ARG A CA 1
ATOM 779 C C . ARG A 1 104 ? 1.358 -0.392 -3.238 1.00 95.88 104 ARG A C 1
ATOM 781 O O . ARG A 1 104 ? 2.047 -0.062 -2.282 1.00 95.88 104 ARG A O 1
ATOM 788 N N . LEU A 1 105 ? 1.820 -1.048 -4.292 1.00 98.31 105 LEU A N 1
ATOM 789 C CA . LEU A 1 105 ? 3.234 -1.305 -4.523 1.00 98.31 105 LEU A CA 1
ATOM 790 C C . LEU A 1 105 ? 3.603 -0.708 -5.877 1.00 98.31 105 LEU A C 1
ATOM 792 O O . LEU A 1 105 ? 3.058 -1.121 -6.904 1.00 98.31 105 LEU A O 1
ATOM 796 N N . VAL A 1 106 ? 4.524 0.249 -5.871 1.00 98.44 106 VAL A N 1
ATOM 797 C CA . VAL A 1 106 ? 5.120 0.790 -7.090 1.00 98.44 106 VAL A CA 1
ATOM 798 C C . VAL A 1 106 ? 6.495 0.162 -7.266 1.00 98.44 106 VAL A C 1
ATOM 800 O O . VAL A 1 106 ? 7.400 0.382 -6.466 1.00 98.44 106 VAL A O 1
ATOM 803 N N . ILE A 1 107 ? 6.640 -0.653 -8.306 1.00 98.62 107 ILE A N 1
ATOM 804 C CA . ILE A 1 107 ? 7.905 -1.291 -8.662 1.00 98.62 107 ILE A CA 1
ATOM 805 C C . ILE A 1 107 ? 8.567 -0.427 -9.727 1.00 98.62 107 ILE A C 1
ATOM 807 O O . ILE A 1 107 ? 8.043 -0.301 -10.833 1.00 98.62 107 ILE A O 1
ATOM 811 N N . VAL A 1 108 ? 9.710 0.162 -9.406 1.00 98.62 108 VAL A N 1
ATOM 812 C CA . VAL A 1 108 ? 10.507 0.953 -10.340 1.00 98.62 108 VAL A CA 1
ATOM 813 C C . VAL A 1 108 ? 11.587 0.057 -10.932 1.00 98.62 108 VAL A C 1
ATOM 815 O O . VAL A 1 108 ? 12.408 -0.503 -10.212 1.00 98.62 108 VAL A O 1
ATOM 818 N N . GLY A 1 109 ? 11.577 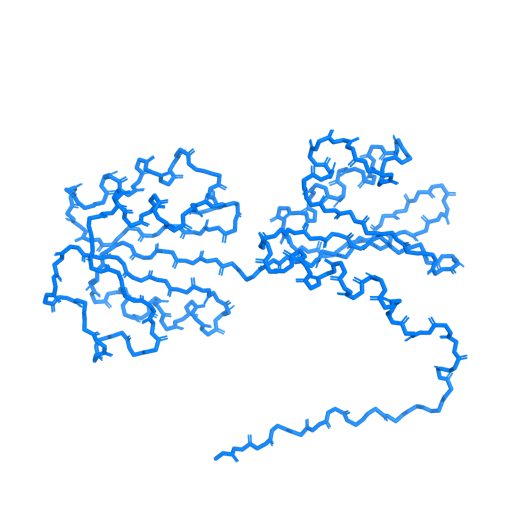-0.101 -12.251 1.00 98.12 109 GLY A N 1
ATOM 819 C CA . GLY A 1 109 ? 12.439 -1.033 -12.969 1.00 98.12 109 GLY A CA 1
ATOM 820 C C . GLY A 1 109 ? 11.706 -2.315 -13.364 1.00 98.12 109 GLY A C 1
ATOM 821 O O . GLY A 1 109 ? 11.439 -3.201 -12.554 1.00 98.12 109 GLY A O 1
ATOM 822 N N . ALA A 1 110 ? 11.448 -2.468 -14.657 1.00 97.81 110 ALA A N 1
ATOM 823 C CA . ALA A 1 110 ? 10.771 -3.602 -15.272 1.00 97.81 110 ALA A CA 1
ATOM 824 C C . ALA A 1 110 ? 11.741 -4.763 -15.576 1.00 97.81 110 ALA A C 1
ATOM 826 O O . ALA A 1 110 ? 11.762 -5.320 -16.677 1.00 97.81 110 ALA A O 1
ATOM 827 N N . VAL A 1 111 ? 12.572 -5.146 -14.604 1.00 96.69 111 VAL A N 1
ATOM 828 C CA . VAL A 1 111 ? 13.558 -6.238 -14.732 1.00 96.69 111 VAL A CA 1
ATOM 829 C C . VAL A 1 111 ? 12.920 -7.629 -14.572 1.00 96.69 111 VAL A C 1
ATOM 831 O O . VAL A 1 111 ? 11.699 -7.775 -14.500 1.00 96.69 111 VAL A O 1
ATOM 834 N N . HIS A 1 112 ? 13.721 -8.699 -14.571 1.00 96.06 112 HIS A N 1
ATOM 835 C CA . HIS A 1 112 ? 13.195 -10.062 -14.430 1.00 96.06 112 HIS A CA 1
ATOM 836 C C . HIS A 1 112 ? 12.558 -10.312 -13.053 1.00 96.06 112 HIS A C 1
ATOM 838 O O . HIS A 1 112 ? 11.432 -10.797 -12.985 1.00 96.06 112 HIS A O 1
ATOM 844 N N . ILE A 1 113 ? 13.217 -9.874 -11.974 1.00 97.31 113 ILE A N 1
ATOM 845 C CA . ILE A 1 113 ? 12.718 -10.001 -10.592 1.00 97.31 113 ILE A CA 1
ATOM 846 C C . ILE A 1 113 ? 11.364 -9.293 -10.417 1.00 97.31 113 ILE A C 1
ATOM 848 O O . ILE A 1 113 ? 10.457 -9.837 -9.786 1.00 97.31 113 ILE A O 1
ATOM 852 N N . ALA A 1 114 ? 11.189 -8.126 -11.047 1.00 98.00 114 ALA A N 1
ATOM 853 C CA . ALA A 1 114 ? 9.950 -7.353 -10.994 1.00 98.00 114 ALA A CA 1
ATOM 854 C C . ALA A 1 114 ? 8.724 -8.145 -11.482 1.00 98.00 114 ALA A C 1
ATOM 856 O O . ALA A 1 114 ? 7.626 -7.942 -10.971 1.00 98.00 114 ALA A O 1
ATOM 857 N N . GLN A 1 115 ? 8.891 -9.063 -12.444 1.00 97.38 115 GLN A N 1
ATOM 858 C CA . GLN A 1 115 ? 7.783 -9.872 -12.974 1.00 97.38 115 GLN A CA 1
ATOM 859 C C . GLN A 1 115 ? 7.220 -10.805 -11.901 1.00 97.38 115 GLN A C 1
ATOM 861 O O . GLN A 1 115 ? 6.007 -10.873 -11.710 1.00 97.38 115 GLN A O 1
ATOM 866 N N . HIS A 1 116 ? 8.101 -11.473 -11.157 1.00 97.62 116 HIS A N 1
ATOM 867 C CA . HIS A 1 116 ? 7.706 -12.366 -10.072 1.00 97.62 116 HIS A CA 1
ATOM 868 C C . HIS A 1 116 ? 7.153 -11.593 -8.876 1.00 97.62 116 HIS A C 1
ATOM 870 O O . HIS A 1 116 ? 6.106 -11.959 -8.342 1.00 97.62 116 HIS A O 1
ATOM 876 N N . LEU A 1 117 ? 7.805 -10.487 -8.504 1.00 98.19 117 LEU A N 1
ATOM 877 C CA . LEU A 1 117 ? 7.331 -9.623 -7.425 1.00 98.19 117 LEU A CA 1
ATOM 878 C C . LEU A 1 117 ? 5.923 -9.088 -7.712 1.00 98.19 117 LEU A C 1
ATOM 880 O O . LEU A 1 117 ? 5.067 -9.120 -6.831 1.00 98.19 117 LEU A O 1
ATOM 884 N N . ALA A 1 118 ? 5.653 -8.652 -8.946 1.00 98.00 118 ALA A N 1
ATOM 885 C CA . ALA A 1 118 ? 4.349 -8.118 -9.321 1.00 98.00 118 ALA A CA 1
ATOM 886 C C . ALA A 1 118 ? 3.215 -9.143 -9.168 1.00 98.00 118 ALA A C 1
ATOM 888 O O . ALA A 1 118 ? 2.115 -8.778 -8.751 1.00 98.00 118 ALA A O 1
ATOM 889 N N . VAL A 1 119 ? 3.473 -10.414 -9.492 1.00 96.81 119 VAL A N 1
ATOM 890 C CA . VAL A 1 119 ? 2.497 -11.501 -9.320 1.00 96.81 119 VAL A CA 1
ATOM 891 C C . VAL A 1 119 ? 2.252 -11.766 -7.837 1.00 96.81 119 VAL A C 1
ATOM 893 O O . VAL A 1 119 ? 1.110 -11.686 -7.392 1.00 96.81 119 VAL A O 1
ATOM 896 N N . LEU A 1 120 ? 3.319 -11.984 -7.060 1.00 97.62 120 LEU A N 1
ATOM 897 C CA . LEU A 1 120 ? 3.214 -12.264 -5.625 1.00 97.62 120 LEU A CA 1
ATOM 898 C C . LEU A 1 120 ? 2.493 -11.139 -4.875 1.00 97.62 120 LEU A C 1
ATOM 900 O O . LEU A 1 120 ? 1.573 -11.392 -4.102 1.00 97.62 120 LEU A O 1
ATOM 904 N N . ALA A 1 121 ? 2.861 -9.884 -5.136 1.00 97.62 121 ALA A N 1
ATOM 905 C CA . ALA A 1 121 ? 2.247 -8.737 -4.482 1.00 97.62 121 ALA A CA 1
ATOM 906 C C . ALA A 1 121 ? 0.754 -8.607 -4.825 1.00 97.62 121 ALA A C 1
ATOM 908 O O . ALA A 1 121 ? -0.066 -8.333 -3.948 1.00 97.62 121 ALA A O 1
ATOM 909 N N . ARG A 1 122 ? 0.363 -8.854 -6.079 1.00 96.19 122 ARG A N 1
ATOM 910 C CA . ARG A 1 122 ? -1.057 -8.866 -6.457 1.00 96.19 122 ARG A CA 1
ATOM 911 C C . ARG A 1 122 ? -1.841 -9.971 -5.765 1.00 96.19 122 ARG A C 1
ATOM 913 O O . ARG A 1 122 ? -2.962 -9.713 -5.328 1.00 96.19 122 ARG A O 1
ATOM 920 N N . ASP A 1 123 ? -1.269 -11.165 -5.657 1.00 96.00 123 ASP A N 1
ATOM 921 C CA . ASP A 1 123 ? -1.913 -12.295 -4.981 1.00 96.00 123 ASP A CA 1
ATOM 922 C C . ASP A 1 123 ? -2.091 -12.024 -3.478 1.00 96.00 123 ASP A C 1
ATOM 924 O O . ASP A 1 123 ? -3.086 -12.441 -2.884 1.00 96.00 123 ASP A O 1
ATOM 928 N N . LEU A 1 124 ? -1.200 -11.219 -2.888 1.00 95.69 124 LEU A N 1
ATOM 929 C CA . LEU A 1 124 ? -1.322 -10.679 -1.529 1.00 95.69 124 LEU A CA 1
ATOM 930 C C . LEU A 1 124 ? -2.299 -9.490 -1.412 1.00 95.69 124 LEU A C 1
ATOM 932 O O . LEU A 1 124 ? -2.519 -8.974 -0.318 1.00 95.69 124 LEU A O 1
ATOM 936 N N . GLY A 1 125 ? -2.916 -9.053 -2.513 1.00 94.38 125 GLY A N 1
ATOM 937 C CA . GLY A 1 125 ? -3.947 -8.012 -2.527 1.00 94.38 125 GLY A CA 1
ATOM 938 C C . GLY A 1 125 ? -3.445 -6.581 -2.742 1.00 94.38 125 GLY A C 1
ATOM 939 O O . GLY A 1 125 ? -4.236 -5.644 -2.587 1.00 94.38 125 GLY A O 1
ATOM 940 N N . TYR A 1 126 ? -2.178 -6.390 -3.124 1.00 96.75 126 TYR A N 1
ATOM 941 C CA . TYR A 1 126 ? -1.640 -5.068 -3.451 1.00 96.75 126 TYR A CA 1
ATOM 942 C C . TYR A 1 126 ? -2.165 -4.547 -4.793 1.00 96.75 126 TYR A C 1
ATOM 944 O O . TYR A 1 126 ? -2.303 -5.282 -5.775 1.00 96.75 126 TYR A O 1
ATOM 952 N N . GLY A 1 127 ? -2.393 -3.235 -4.860 1.00 96.25 127 GLY A N 1
ATOM 953 C CA . GLY A 1 127 ? -2.486 -2.510 -6.124 1.00 96.25 127 GLY A CA 1
ATOM 954 C C . GLY A 1 127 ? -1.086 -2.290 -6.691 1.00 96.25 127 GLY A C 1
ATOM 955 O O . GLY A 1 127 ? -0.383 -1.395 -6.229 1.00 96.25 127 GLY A O 1
ATOM 956 N N . VAL A 1 128 ? -0.678 -3.120 -7.652 1.00 98.12 128 VAL A N 1
ATOM 957 C CA . VAL A 1 128 ? 0.682 -3.096 -8.210 1.00 98.12 128 VAL A CA 1
ATOM 958 C C . VAL A 1 128 ? 0.748 -2.272 -9.493 1.00 98.12 128 VAL A C 1
ATOM 960 O O . VAL A 1 128 ? -0.005 -2.534 -10.437 1.00 98.12 128 VAL A O 1
ATOM 963 N N . THR A 1 129 ? 1.713 -1.353 -9.547 1.00 98.25 129 THR A N 1
ATOM 964 C CA . THR A 1 129 ? 2.134 -0.658 -10.769 1.00 98.25 129 THR A CA 1
ATOM 965 C C . THR A 1 129 ? 3.622 -0.891 -11.012 1.00 98.25 129 THR A C 1
ATOM 967 O O . THR A 1 129 ? 4.411 -0.832 -10.073 1.00 98.25 129 THR A O 1
ATOM 970 N N . VAL A 1 130 ? 4.008 -1.137 -12.265 1.00 98.50 130 VAL A N 1
ATOM 971 C CA . VAL A 1 130 ? 5.413 -1.192 -12.690 1.00 98.50 130 VAL A CA 1
ATOM 972 C C . VAL A 1 130 ? 5.728 0.050 -13.515 1.00 98.50 130 VAL A C 1
ATOM 974 O O . VAL A 1 130 ? 5.037 0.320 -14.497 1.00 98.50 130 VAL A O 1
ATOM 977 N N . VAL A 1 131 ? 6.767 0.776 -13.113 1.00 98.50 131 VAL A N 1
ATOM 978 C CA . VAL A 1 131 ? 7.257 2.002 -13.748 1.00 98.50 131 VAL A CA 1
ATOM 979 C C . VAL A 1 131 ? 8.627 1.730 -14.356 1.00 98.50 131 VAL A C 1
ATOM 981 O O . VAL A 1 131 ? 9.522 1.236 -13.672 1.00 98.50 131 VAL A O 1
ATOM 984 N N . ASP A 1 132 ? 8.815 2.051 -15.632 1.00 98.19 132 ASP A N 1
ATOM 985 C CA . ASP A 1 132 ? 10.128 2.008 -16.285 1.00 98.19 132 ASP A CA 1
ATOM 986 C C . ASP A 1 132 ? 10.118 2.903 -17.542 1.00 98.19 132 ASP A C 1
ATOM 988 O O . ASP A 1 132 ? 9.204 2.783 -18.359 1.00 98.19 132 ASP A O 1
ATOM 992 N N . PRO A 1 133 ? 11.119 3.769 -17.766 1.00 97.50 133 PRO A N 1
ATOM 993 C CA . PRO A 1 133 ? 11.188 4.592 -18.976 1.00 97.50 133 PRO A CA 1
ATOM 994 C C . PRO A 1 133 ? 11.598 3.795 -20.230 1.00 97.50 133 PRO A C 1
ATOM 996 O O . PRO A 1 133 ? 11.584 4.318 -21.341 1.00 97.50 133 PRO A O 1
ATOM 999 N N . ARG A 1 134 ? 11.996 2.524 -20.093 1.00 96.44 134 ARG A N 1
ATOM 1000 C CA . ARG A 1 134 ? 12.454 1.680 -21.202 1.00 96.44 134 ARG A CA 1
ATOM 1001 C C . ARG A 1 134 ? 11.290 0.842 -21.720 1.00 96.44 134 ARG A C 1
ATOM 1003 O O . ARG A 1 134 ? 11.068 -0.285 -21.273 1.00 96.44 134 ARG A O 1
ATOM 1010 N N . GLN A 1 135 ? 10.582 1.357 -22.726 1.00 92.75 135 GLN A N 1
ATOM 1011 C CA . GLN A 1 135 ? 9.402 0.717 -23.328 1.00 92.75 135 GLN A CA 1
ATOM 1012 C C . GLN A 1 135 ? 9.573 -0.784 -23.634 1.00 92.75 135 GLN A C 1
ATOM 1014 O O . GLN A 1 135 ? 8.653 -1.568 -23.408 1.00 92.75 135 GLN A O 1
ATOM 1019 N N . GLY A 1 136 ? 10.752 -1.210 -24.106 1.00 93.12 136 GLY A N 1
ATOM 1020 C CA . GLY A 1 136 ? 11.028 -2.618 -24.426 1.00 93.12 136 GLY A CA 1
ATOM 1021 C C . GLY A 1 136 ? 10.895 -3.577 -23.233 1.00 93.12 136 GLY A C 1
ATOM 1022 O O . GLY A 1 136 ? 10.684 -4.776 -23.422 1.00 93.12 136 GLY A O 1
ATOM 1023 N N . PHE A 1 137 ? 10.978 -3.065 -22.001 1.00 93.38 137 PHE A N 1
ATOM 1024 C CA . PHE A 1 137 ? 10.823 -3.861 -20.789 1.00 93.38 137 PHE A CA 1
ATOM 1025 C C . PHE A 1 137 ? 9.370 -3.935 -20.295 1.00 93.38 137 PHE A C 1
ATOM 1027 O O . PHE A 1 137 ? 8.978 -4.952 -19.718 1.00 93.38 137 PHE A O 1
ATOM 1034 N N . LEU A 1 138 ? 8.554 -2.914 -20.571 1.00 94.25 138 LEU A N 1
ATOM 1035 C CA . LEU A 1 138 ? 7.161 -2.804 -20.128 1.00 94.25 138 LEU A CA 1
ATOM 1036 C C . LEU A 1 138 ? 6.177 -3.417 -21.124 1.00 94.25 138 LEU A C 1
ATOM 1038 O O . LEU A 1 138 ? 5.422 -2.725 -21.806 1.00 94.25 138 LEU A O 1
ATOM 1042 N N . THR A 1 139 ? 6.135 -4.744 -21.184 1.00 95.06 139 THR A N 1
ATOM 1043 C CA . THR A 1 139 ? 5.166 -5.442 -22.038 1.00 95.06 139 THR A CA 1
ATOM 1044 C C . THR A 1 139 ? 4.127 -6.198 -21.218 1.00 95.06 139 THR A C 1
ATOM 1046 O O . THR A 1 139 ? 4.427 -6.800 -20.186 1.00 95.06 139 THR A O 1
ATOM 1049 N N . LYS A 1 140 ? 2.885 -6.240 -21.718 1.00 94.12 140 LYS A N 1
ATOM 1050 C CA . LYS A 1 140 ? 1.801 -7.037 -21.113 1.00 94.12 140 LYS A CA 1
ATOM 1051 C C . LYS A 1 140 ? 2.116 -8.533 -21.073 1.00 94.12 140 LYS A C 1
ATOM 1053 O O . LYS A 1 140 ? 1.605 -9.229 -20.207 1.00 94.12 140 LYS A O 1
ATOM 1058 N N . ALA A 1 141 ? 2.947 -9.017 -21.998 1.00 94.69 141 ALA A N 1
ATOM 1059 C CA . ALA A 1 141 ? 3.406 -10.402 -22.007 1.00 94.69 141 ALA A CA 1
ATOM 1060 C C . ALA A 1 141 ? 4.291 -10.718 -20.788 1.00 94.69 141 ALA A C 1
ATOM 1062 O O . ALA A 1 141 ? 4.171 -11.793 -20.213 1.00 94.69 141 ALA A O 1
ATOM 1063 N N . ARG A 1 142 ? 5.136 -9.766 -20.368 1.00 95.12 142 ARG A N 1
ATOM 1064 C CA . ARG A 1 142 ? 5.999 -9.890 -19.183 1.00 95.12 142 ARG A CA 1
ATOM 1065 C C . ARG A 1 142 ? 5.256 -9.611 -17.876 1.00 95.12 142 ARG A C 1
ATOM 1067 O O . ARG A 1 142 ? 5.556 -10.219 -16.857 1.00 95.12 142 ARG A O 1
ATOM 1074 N N . PHE A 1 143 ? 4.271 -8.715 -17.908 1.00 96.62 143 PHE A N 1
ATOM 1075 C CA . PHE A 1 143 ? 3.516 -8.275 -16.731 1.00 96.62 143 PHE A CA 1
ATOM 1076 C C . PHE A 1 143 ? 1.994 -8.418 -16.930 1.00 96.62 143 PHE A C 1
ATOM 1078 O O . PHE A 1 143 ? 1.263 -7.422 -16.975 1.00 96.62 143 PHE A O 1
ATOM 1085 N N . PRO A 1 144 ? 1.478 -9.650 -17.076 1.00 93.50 144 PRO A N 1
ATOM 1086 C CA . PRO A 1 144 ? 0.073 -9.875 -17.398 1.00 93.50 144 PRO A CA 1
ATOM 1087 C C . PRO A 1 144 ? -0.839 -9.469 -16.238 1.00 93.50 144 PRO A C 1
ATOM 1089 O O . PRO A 1 144 ? -0.720 -10.009 -15.143 1.00 93.50 144 PRO A O 1
ATOM 1092 N N . GLY A 1 145 ? -1.789 -8.559 -16.475 1.00 91.81 145 GLY A N 1
ATOM 1093 C CA . GLY A 1 145 ? -2.758 -8.113 -15.460 1.00 91.81 145 GLY A CA 1
ATOM 1094 C C . GLY A 1 145 ? -2.199 -7.130 -14.425 1.00 91.81 145 GLY A C 1
ATOM 1095 O O . GLY A 1 145 ? -2.833 -6.907 -13.396 1.00 91.81 145 GLY A O 1
ATOM 1096 N N . THR A 1 146 ? -1.022 -6.560 -14.683 1.00 96.44 146 THR A N 1
ATOM 1097 C CA . THR A 1 146 ? -0.397 -5.530 -13.845 1.00 96.44 146 THR A CA 1
ATOM 1098 C C . THR A 1 146 ? -0.504 -4.172 -14.534 1.00 96.44 146 THR A C 1
ATOM 1100 O O . THR A 1 146 ? -0.476 -4.096 -15.764 1.00 96.44 146 THR A O 1
ATOM 1103 N N . ASN A 1 147 ? -0.646 -3.099 -13.756 1.00 96.56 147 ASN A N 1
ATOM 1104 C CA . ASN A 1 147 ? -0.632 -1.748 -14.304 1.00 96.56 147 ASN A CA 1
ATOM 1105 C C . ASN A 1 147 ? 0.796 -1.374 -14.735 1.00 96.56 147 ASN A C 1
ATOM 1107 O O . ASN A 1 147 ? 1.736 -1.601 -13.974 1.00 96.56 147 ASN A O 1
ATOM 1111 N N . LEU A 1 148 ? 0.959 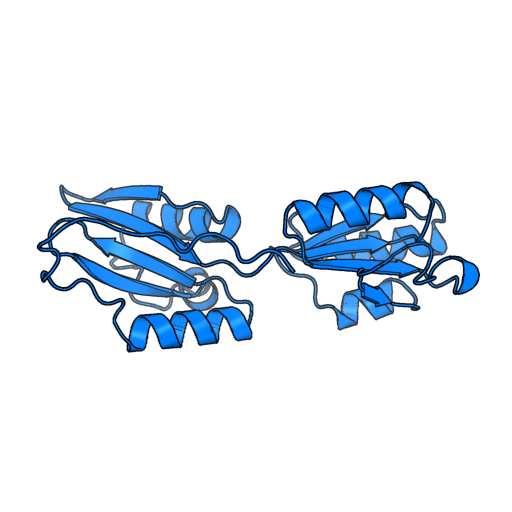-0.824 -15.938 1.00 97.94 148 LEU A N 1
ATOM 1112 C CA . LEU A 1 148 ? 2.261 -0.454 -16.501 1.00 97.94 148 LEU A CA 1
ATOM 1113 C C . LEU A 1 148 ? 2.265 1.041 -16.787 1.00 97.94 148 LEU A C 1
ATOM 1115 O O . LEU A 1 148 ? 1.399 1.517 -17.520 1.00 97.94 148 LEU A O 1
ATOM 1119 N N . ASP A 1 149 ? 3.242 1.752 -16.236 1.00 97.75 149 ASP A N 1
ATOM 1120 C CA . ASP A 1 149 ? 3.453 3.172 -16.493 1.00 97.75 149 ASP A CA 1
ATOM 1121 C C . ASP A 1 149 ? 4.804 3.367 -17.192 1.00 97.75 149 ASP A C 1
ATOM 1123 O O . ASP A 1 149 ? 5.874 3.149 -16.622 1.00 97.75 149 ASP A O 1
ATOM 1127 N N . HIS A 1 150 ? 4.734 3.729 -18.471 1.00 97.75 150 HIS A N 1
ATOM 1128 C CA . HIS A 1 150 ? 5.900 4.056 -19.278 1.00 97.75 150 HIS A CA 1
ATOM 1129 C C . HIS A 1 150 ? 6.208 5.545 -19.120 1.00 97.75 150 HIS A C 1
ATOM 1131 O O . HIS A 1 150 ? 5.744 6.375 -19.903 1.00 97.75 150 HIS A O 1
ATOM 1137 N N . ALA A 1 151 ? 6.967 5.864 -18.079 1.00 97.62 151 ALA A N 1
ATOM 1138 C CA . ALA A 1 151 ? 7.394 7.215 -17.754 1.00 97.62 151 ALA A CA 1
ATOM 1139 C C . ALA A 1 151 ? 8.677 7.182 -16.919 1.00 97.62 151 ALA A C 1
ATOM 1141 O O . ALA A 1 151 ? 9.076 6.133 -16.397 1.00 97.62 151 ALA A O 1
ATOM 1142 N N . TRP A 1 152 ? 9.307 8.347 -16.779 1.00 97.88 152 TRP A N 1
ATOM 1143 C CA . TRP A 1 152 ? 10.380 8.521 -15.810 1.00 97.88 152 TRP A CA 1
ATOM 1144 C C . TRP A 1 152 ? 9.830 8.447 -14.374 1.00 97.88 152 TRP A C 1
ATOM 1146 O O . TRP A 1 152 ? 8.683 8.849 -14.138 1.00 97.88 152 TRP A O 1
ATOM 1156 N N . PRO A 1 153 ? 10.595 7.910 -13.407 1.00 97.00 153 PRO A N 1
ATOM 1157 C CA . PRO A 1 153 ? 10.088 7.651 -12.060 1.00 97.00 153 PRO A CA 1
ATOM 1158 C C . PRO A 1 153 ? 9.547 8.885 -11.339 1.00 97.00 153 PRO A C 1
ATOM 1160 O O . PRO A 1 153 ? 8.495 8.809 -10.712 1.00 97.00 153 PRO A O 1
ATOM 1163 N N . GLU A 1 154 ? 10.206 10.031 -11.463 1.00 93.69 154 GLU A N 1
ATOM 1164 C CA . GLU A 1 154 ? 9.774 11.301 -10.883 1.00 93.69 154 GLU A CA 1
ATOM 1165 C C . GLU A 1 154 ? 8.392 11.737 -11.396 1.00 93.69 154 GLU A C 1
ATOM 1167 O O . GLU A 1 154 ? 7.554 12.187 -10.614 1.00 93.69 154 GLU A O 1
ATOM 1172 N N . GLU A 1 155 ? 8.113 11.532 -12.685 1.00 96.25 155 GLU A N 1
ATOM 1173 C CA . GLU A 1 155 ? 6.828 11.860 -13.302 1.00 96.25 155 GLU A CA 1
ATOM 1174 C C . GLU A 1 155 ? 5.739 10.881 -12.854 1.00 96.25 155 GLU A C 1
ATOM 1176 O O . GLU A 1 155 ? 4.641 11.286 -12.461 1.00 96.25 155 GLU A O 1
ATOM 1181 N N . ALA A 1 156 ? 6.041 9.580 -12.893 1.00 97.19 156 ALA A N 1
ATOM 1182 C CA . ALA A 1 156 ? 5.095 8.531 -12.534 1.00 97.19 156 ALA A CA 1
ATOM 1183 C C . ALA A 1 156 ? 4.700 8.611 -11.053 1.00 97.19 156 ALA A C 1
ATOM 1185 O O . ALA A 1 156 ? 3.514 8.586 -10.718 1.00 97.19 156 ALA A O 1
ATOM 1186 N N . LEU A 1 157 ? 5.678 8.746 -10.153 1.00 96.50 157 LEU A N 1
ATOM 1187 C CA . LEU A 1 157 ? 5.437 8.790 -8.710 1.00 96.50 157 LEU A CA 1
ATOM 1188 C C . LEU A 1 157 ? 4.681 10.057 -8.298 1.00 96.50 157 LEU A C 1
ATOM 1190 O O . LEU A 1 157 ? 3.784 9.972 -7.456 1.00 96.50 157 LEU A O 1
ATOM 1194 N N . ALA A 1 158 ? 4.957 11.198 -8.940 1.00 94.38 158 ALA A N 1
ATOM 1195 C CA . ALA A 1 158 ? 4.182 12.419 -8.734 1.00 94.38 158 ALA A CA 1
ATOM 1196 C C . ALA A 1 158 ? 2.705 12.233 -9.126 1.00 94.38 158 ALA A C 1
ATOM 1198 O O . ALA A 1 158 ? 1.817 12.602 -8.359 1.00 94.38 158 ALA A O 1
ATOM 1199 N N . ARG A 1 159 ? 2.420 11.602 -10.277 1.00 94.81 159 ARG A N 1
ATOM 1200 C CA . ARG A 1 159 ? 1.037 11.314 -10.708 1.00 94.81 159 ARG A CA 1
ATOM 1201 C C . ARG A 1 159 ? 0.333 10.296 -9.822 1.00 94.81 159 ARG A C 1
ATOM 1203 O O . ARG A 1 159 ? -0.871 10.404 -9.605 1.00 94.81 159 ARG A O 1
ATOM 1210 N N . HIS A 1 160 ? 1.050 9.280 -9.349 1.00 91.75 160 HIS A N 1
ATOM 1211 C CA . HIS A 1 160 ? 0.456 8.241 -8.514 1.00 91.75 160 HIS A CA 1
ATOM 1212 C C . HIS A 1 160 ? 0.079 8.738 -7.118 1.00 91.75 160 HIS A C 1
ATOM 1214 O O . HIS A 1 160 ? -0.820 8.145 -6.519 1.00 91.75 160 HIS A O 1
ATOM 1220 N N . GLY A 1 161 ? 0.723 9.794 -6.613 1.00 91.38 161 GLY A N 1
ATOM 1221 C CA . GLY A 1 161 ? 0.461 10.352 -5.287 1.00 91.38 161 GLY A CA 1
ATOM 1222 C C . GLY A 1 161 ? 0.807 9.350 -4.189 1.00 91.38 161 GLY A C 1
ATOM 1223 O O . GLY A 1 161 ? -0.043 8.564 -3.775 1.00 91.38 161 GLY A O 1
ATOM 1224 N N . LEU A 1 162 ? 2.064 9.336 -3.751 1.00 94.38 162 LEU A N 1
ATOM 1225 C CA . LEU A 1 162 ? 2.538 8.426 -2.709 1.00 94.38 162 LEU A CA 1
ATOM 1226 C C . LEU A 1 162 ? 1.936 8.782 -1.339 1.00 94.38 162 LEU A C 1
ATOM 1228 O O . LEU A 1 162 ? 1.902 9.946 -0.948 1.00 94.38 162 LEU A O 1
ATOM 1232 N N . ASP A 1 163 ? 1.456 7.765 -0.623 1.00 91.38 163 ASP A N 1
ATOM 1233 C CA . ASP A 1 163 ? 0.782 7.880 0.674 1.00 91.38 163 ASP A CA 1
ATOM 1234 C C . ASP A 1 163 ? 1.323 6.838 1.677 1.00 91.38 163 ASP A C 1
ATOM 1236 O O . ASP A 1 163 ? 2.117 5.967 1.319 1.00 91.38 163 ASP A O 1
ATOM 1240 N N . ALA A 1 164 ? 0.844 6.877 2.926 1.00 89.62 164 ALA A N 1
ATOM 1241 C CA . ALA A 1 164 ? 1.230 5.938 3.990 1.00 89.62 164 ALA A CA 1
ATOM 1242 C C . ALA A 1 164 ? 0.861 4.468 3.743 1.00 89.62 164 ALA A C 1
ATOM 1244 O O . ALA A 1 164 ? 1.173 3.586 4.537 1.00 89.62 164 ALA A O 1
ATOM 1245 N N . ARG A 1 165 ? 0.190 4.176 2.629 1.00 91.38 165 ARG A N 1
ATOM 1246 C CA . ARG A 1 165 ? -0.199 2.833 2.192 1.00 91.38 165 ARG A CA 1
ATOM 1247 C C . ARG A 1 165 ? 0.522 2.436 0.906 1.00 91.38 165 ARG A C 1
ATOM 1249 O O . ARG A 1 165 ? 0.134 1.442 0.285 1.00 91.38 165 ARG A O 1
ATOM 1256 N N . CYS A 1 166 ? 1.553 3.183 0.516 1.00 95.06 166 CYS A N 1
ATOM 1257 C CA . CYS A 1 166 ? 2.427 2.875 -0.604 1.00 95.06 166 CYS A CA 1
ATOM 1258 C C . CYS A 1 166 ? 3.742 2.256 -0.128 1.00 95.06 166 CYS A C 1
ATOM 1260 O O . CYS A 1 166 ? 4.363 2.749 0.811 1.00 95.06 166 CYS A O 1
ATOM 1262 N N . ALA A 1 167 ? 4.149 1.204 -0.833 1.00 97.50 167 ALA A N 1
ATOM 1263 C CA . ALA A 1 167 ? 5.517 0.719 -0.886 1.00 97.50 167 ALA A CA 1
ATOM 1264 C C . ALA A 1 167 ? 6.140 1.098 -2.234 1.00 97.50 167 ALA A C 1
ATOM 1266 O O . ALA A 1 167 ? 5.473 0.974 -3.271 1.00 97.50 167 ALA A O 1
ATOM 1267 N N . VAL A 1 168 ? 7.410 1.488 -2.240 1.00 98.38 168 VAL A N 1
ATOM 1268 C CA . VAL A 1 168 ? 8.213 1.693 -3.448 1.00 98.38 168 VAL A CA 1
ATOM 1269 C C . VAL A 1 168 ? 9.388 0.722 -3.434 1.00 98.38 168 VAL A C 1
ATOM 1271 O O . VAL A 1 168 ? 10.124 0.624 -2.463 1.00 98.38 168 VAL A O 1
ATOM 1274 N N . VAL A 1 169 ? 9.569 -0.019 -4.525 1.00 98.44 169 VAL A N 1
ATOM 1275 C CA . VAL A 1 169 ? 10.669 -0.981 -4.665 1.00 98.44 169 VAL A CA 1
ATOM 1276 C C . VAL A 1 169 ? 11.434 -0.666 -5.941 1.00 98.44 169 VAL A C 1
ATOM 1278 O O . VAL A 1 169 ? 10.877 -0.767 -7.033 1.00 98.44 169 VAL A O 1
ATOM 1281 N N . THR A 1 170 ? 12.703 -0.289 -5.809 1.00 98.12 170 THR A N 1
ATOM 1282 C CA . THR A 1 170 ? 13.603 0.001 -6.931 1.00 98.12 170 THR A CA 1
ATOM 1283 C C . THR A 1 170 ? 14.408 -1.243 -7.306 1.00 98.12 170 THR A C 1
ATOM 1285 O O . THR A 1 170 ? 15.025 -1.886 -6.461 1.00 98.12 170 THR A O 1
ATOM 1288 N N . LEU A 1 171 ? 14.353 -1.634 -8.579 1.00 97.75 171 LEU A N 1
ATOM 1289 C CA . LEU A 1 171 ? 14.965 -2.854 -9.119 1.00 97.75 171 LEU A CA 1
ATOM 1290 C C . LEU A 1 171 ? 15.674 -2.606 -10.454 1.00 97.75 171 LEU A C 1
ATOM 1292 O O . LEU A 1 171 ? 16.044 -3.568 -11.129 1.00 97.75 171 LEU A O 1
ATOM 1296 N N . SER A 1 172 ? 15.801 -1.356 -10.910 1.00 96.50 172 SER A N 1
ATOM 1297 C CA . SER A 1 172 ? 16.317 -1.109 -12.258 1.00 96.50 172 SER A CA 1
ATOM 1298 C C . SER A 1 172 ? 17.822 -1.359 -12.367 1.00 96.50 172 SER A C 1
ATOM 1300 O O . SER A 1 172 ? 18.283 -1.685 -13.466 1.00 96.50 172 SER A O 1
ATOM 1302 N N . HIS A 1 173 ? 18.548 -1.248 -11.245 1.00 94.81 173 HIS A N 1
ATOM 1303 C CA . HIS A 1 173 ? 20.011 -1.238 -11.166 1.00 94.81 173 HIS A CA 1
ATOM 1304 C C . HIS A 1 173 ? 20.654 -0.118 -11.998 1.00 94.81 173 HIS A C 1
ATOM 1306 O O . HIS A 1 173 ? 21.837 -0.186 -12.330 1.00 94.81 173 HIS A O 1
ATOM 1312 N N . ASP A 1 174 ? 19.881 0.909 -12.343 1.00 97.25 174 ASP A N 1
ATOM 1313 C CA . ASP A 1 174 ? 20.339 2.090 -13.055 1.00 97.25 174 ASP A CA 1
ATOM 1314 C C . ASP A 1 174 ? 20.107 3.301 -12.146 1.00 97.25 174 ASP A C 1
ATOM 1316 O O . ASP A 1 174 ? 18.952 3.667 -11.917 1.00 97.25 174 ASP A O 1
ATOM 1320 N N . PRO A 1 175 ? 21.167 3.948 -11.630 1.00 97.38 175 PRO A N 1
ATOM 1321 C CA . PRO A 1 175 ? 21.031 5.124 -10.776 1.00 97.38 175 PRO A CA 1
ATOM 1322 C C . PRO A 1 175 ? 20.162 6.229 -11.388 1.00 97.38 175 PRO A C 1
ATOM 1324 O O . PRO A 1 175 ? 19.432 6.900 -10.667 1.00 97.38 175 PRO A O 1
ATOM 1327 N N . LYS A 1 176 ? 20.138 6.370 -12.722 1.00 97.50 176 LYS A N 1
ATOM 1328 C CA . LYS A 1 176 ? 19.297 7.371 -13.405 1.00 97.50 176 LYS A CA 1
ATOM 1329 C C . LYS A 1 176 ? 17.799 7.118 -13.240 1.00 97.50 176 LYS A C 1
ATOM 1331 O O . LYS A 1 176 ? 17.008 8.026 -13.454 1.00 97.50 176 LYS A O 1
ATOM 1336 N N . ILE A 1 177 ? 17.414 5.887 -12.918 1.00 97.81 177 ILE A N 1
ATOM 1337 C CA . ILE A 1 177 ? 16.031 5.466 -12.699 1.00 97.81 177 ILE A CA 1
ATOM 1338 C C . ILE A 1 177 ? 15.787 5.283 -11.191 1.00 97.81 177 ILE A C 1
ATOM 1340 O O . ILE A 1 177 ? 14.795 5.768 -10.651 1.00 97.81 177 ILE A O 1
ATOM 1344 N N . ASP A 1 178 ? 16.693 4.614 -10.478 1.00 98.00 178 ASP A N 1
ATOM 1345 C CA . ASP A 1 178 ? 16.487 4.290 -9.065 1.00 98.00 178 ASP A CA 1
ATOM 1346 C C . ASP A 1 178 ? 16.633 5.519 -8.149 1.00 98.00 178 ASP A C 1
ATOM 1348 O O . ASP A 1 178 ? 15.851 5.661 -7.209 1.00 98.00 178 ASP A O 1
ATOM 1352 N N . GLU A 1 179 ? 17.572 6.439 -8.405 1.00 98.00 179 GLU A N 1
ATOM 1353 C CA . GLU A 1 179 ? 17.779 7.601 -7.524 1.00 98.00 179 GLU A CA 1
ATOM 1354 C C . GLU A 1 179 ? 16.571 8.554 -7.492 1.00 98.00 179 GLU A C 1
ATOM 1356 O O . GLU A 1 179 ? 16.116 8.866 -6.386 1.00 98.00 179 GLU A O 1
ATOM 1361 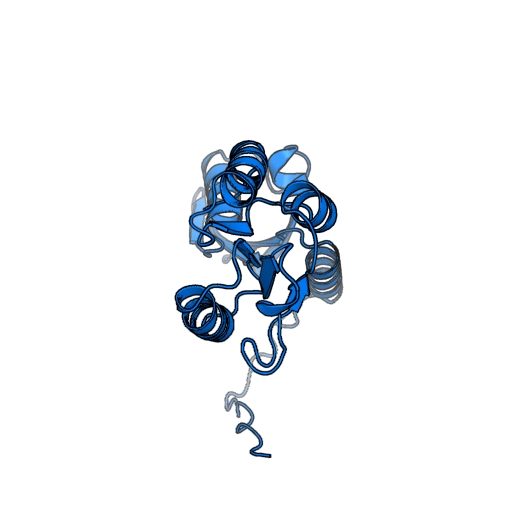N N . PRO A 1 180 ? 15.977 8.984 -8.629 1.00 97.69 180 PRO A N 1
ATOM 1362 C CA . PRO A 1 180 ? 14.776 9.824 -8.596 1.00 97.69 180 PRO A CA 1
ATOM 1363 C C . PRO A 1 180 ? 13.607 9.158 -7.862 1.00 97.69 180 PRO A C 1
ATOM 1365 O O . PRO A 1 180 ? 12.875 9.821 -7.122 1.00 97.69 180 PRO A O 1
ATOM 1368 N N . ALA A 1 181 ? 13.463 7.838 -8.012 1.00 97.75 181 ALA A N 1
ATOM 1369 C CA . ALA A 1 181 ? 12.445 7.069 -7.310 1.00 97.75 181 ALA A CA 1
ATOM 1370 C C . ALA A 1 181 ? 12.656 7.058 -5.794 1.00 97.75 181 ALA A C 1
ATOM 1372 O O . ALA A 1 181 ? 11.713 7.308 -5.042 1.00 97.75 181 ALA A O 1
ATOM 1373 N N . LEU A 1 182 ? 13.889 6.808 -5.345 1.00 97.50 182 LEU A N 1
ATOM 1374 C CA . LEU A 1 182 ? 14.246 6.826 -3.927 1.00 97.50 182 LEU A CA 1
ATOM 1375 C C . LEU A 1 182 ? 14.041 8.215 -3.320 1.00 97.50 182 LEU A C 1
ATOM 1377 O O . LEU A 1 182 ? 13.464 8.327 -2.242 1.00 97.50 182 LEU A O 1
ATOM 1381 N N . VAL A 1 183 ? 14.443 9.282 -4.018 1.00 97.31 183 VAL A N 1
ATOM 1382 C CA . VAL A 1 183 ? 14.231 10.663 -3.556 1.00 97.31 183 VAL A CA 1
ATOM 1383 C C . VAL A 1 183 ? 12.742 10.965 -3.378 1.00 97.31 183 VAL A C 1
ATOM 1385 O O . VAL A 1 183 ? 12.359 11.559 -2.369 1.00 97.31 183 VAL A O 1
ATOM 1388 N N . ALA A 1 184 ? 11.897 10.560 -4.329 1.00 96.56 184 ALA A N 1
ATOM 1389 C CA . ALA A 1 184 ? 10.453 10.744 -4.227 1.00 96.56 184 ALA A CA 1
ATOM 1390 C C . ALA A 1 184 ? 9.844 9.921 -3.078 1.00 96.56 184 ALA A C 1
ATOM 1392 O O . ALA A 1 184 ? 9.047 10.454 -2.307 1.00 96.56 184 ALA A O 1
ATOM 1393 N N . ALA A 1 185 ? 10.247 8.655 -2.930 1.00 96.62 185 ALA A N 1
ATOM 1394 C CA . ALA A 1 185 ? 9.752 7.765 -1.883 1.00 96.62 185 ALA A CA 1
ATOM 1395 C C . ALA A 1 185 ? 10.138 8.244 -0.475 1.00 96.62 185 ALA A C 1
ATOM 1397 O O . ALA A 1 185 ? 9.276 8.315 0.392 1.00 96.62 185 ALA A O 1
ATOM 1398 N N . LEU A 1 186 ? 11.396 8.652 -0.266 1.00 96.75 186 LEU A N 1
ATOM 1399 C CA . LEU A 1 186 ? 11.906 9.128 1.029 1.00 96.75 186 LEU A CA 1
ATOM 1400 C C . LEU A 1 186 ? 11.291 10.459 1.482 1.00 96.75 186 LEU A C 1
ATOM 1402 O O . LEU A 1 186 ? 11.321 10.782 2.667 1.00 96.75 186 LEU A O 1
ATOM 1406 N N . ARG A 1 187 ? 10.767 11.258 0.548 1.00 96.44 187 ARG A N 1
ATOM 1407 C CA . ARG A 1 187 ? 10.056 12.512 0.849 1.00 96.44 187 ARG A CA 1
ATOM 1408 C C . ARG A 1 187 ? 8.560 12.311 1.076 1.00 96.44 187 ARG A C 1
ATOM 1410 O O . ARG A 1 187 ? 7.896 13.224 1.560 1.00 96.44 187 ARG A O 1
ATOM 1417 N N . ALA A 1 188 ? 8.031 11.157 0.689 1.00 94.88 188 ALA A N 1
ATOM 1418 C CA . ALA A 1 188 ? 6.639 10.793 0.865 1.00 94.88 188 ALA A CA 1
ATOM 1419 C C . ALA A 1 188 ? 6.463 9.970 2.151 1.00 94.88 188 ALA A C 1
ATOM 1421 O O . ALA A 1 188 ? 7.415 9.361 2.634 1.00 94.88 188 ALA A O 1
ATOM 1422 N N . PRO A 1 189 ? 5.245 9.885 2.705 1.00 92.19 189 PRO A N 1
ATOM 1423 C CA . PRO A 1 189 ? 4.993 9.089 3.902 1.00 92.19 189 PRO A CA 1
ATOM 1424 C C . PRO A 1 189 ? 4.926 7.575 3.619 1.00 92.19 189 PRO A C 1
ATOM 1426 O O . PRO A 1 189 ? 4.228 6.881 4.345 1.00 92.19 189 PRO A O 1
ATOM 1429 N N . CYS A 1 190 ? 5.587 7.053 2.575 1.00 94.62 190 CYS A N 1
ATOM 1430 C CA . CYS A 1 190 ? 5.565 5.629 2.216 1.00 94.62 190 CYS A CA 1
ATOM 1431 C C . CYS A 1 190 ? 5.931 4.738 3.409 1.00 94.62 190 CYS A C 1
ATOM 1433 O O . CYS A 1 190 ? 6.827 5.062 4.185 1.00 94.62 190 CYS A O 1
ATOM 1435 N N . PHE A 1 191 ? 5.270 3.584 3.531 1.00 93.06 191 PHE A N 1
ATOM 1436 C CA . PHE A 1 191 ? 5.595 2.640 4.604 1.00 93.06 191 PHE A CA 1
ATOM 1437 C C . PHE A 1 191 ? 6.814 1.765 4.271 1.00 93.06 191 PHE A C 1
ATOM 1439 O O . PHE A 1 191 ? 7.356 1.122 5.171 1.00 93.06 191 PHE A O 1
ATOM 1446 N N . TYR A 1 192 ? 7.200 1.698 2.989 1.00 95.00 192 TYR A N 1
ATOM 1447 C CA . TYR A 1 192 ? 8.351 0.943 2.494 1.00 95.00 192 TYR A CA 1
ATOM 1448 C C . TYR A 1 192 ? 8.930 1.571 1.226 1.00 95.00 192 TYR A C 1
ATOM 1450 O O . TYR A 1 192 ? 8.125 2.021 0.376 1.00 95.00 192 TYR A O 1
#

pLDDT: mean 85.65, std 17.66, range [33.28, 98.62]

Radius of gyration: 20.83 Å; chains: 1; bounding box: 54×39×57 Å